Protein AF-A0A7S1ECJ9-F1 (afdb_monomer_lite)

pLDDT: mean 88.37, std 10.91, range [48.38, 97.62]

Sequence (194 aa):
GPQFTVYDMSGMLLYRSLQEELLIPRRSLFVLTWRPHPPLDASSDEFADMFPGVDPNAGPWYRVRRRGLVNRQEIELLLKHQVLPFLELLWRKAPGGRVVLAATHMDLIKGGSESDEFQWQRSIVAKALEDGAQTLLARKSWHRPVDFWQESSSFGVSCLTGDGIGDLHRALVDAAESLPFYGELLPQSWLAVR

Organism: Hemiselmis andersenii (NCBI:txid464988)

Radius of gyration: 19.63 Å; chains: 1; bounding box: 48×37×61 Å

Foldseek 3Di:
DDDDDDDDPPPPPVCVVVCLPPPQDALDEAEQEDEAWAFDPLVDPVNCVQDPPDDSPPAGWTQDVPPGIDHPVVSLVVLLVSGLVVQVSCQVRHFQHEYAYAHEPQVRYVVGPPDPRNVVSQVSNLVSSVVSQVVVVVVVDPGHHYHYQPSSRYQYAYPVVRPSVVVVVVSVVVSSCPRPCRPPDDDVVVVVVD

Secondary structure (DSSP, 8-state):
-PPPPP----S-GGGHHHHHHHS--SS-EEEEEE---PBP-TTSHHHHHHSTT--GGGS--EEETTTEEE-HHHHHHHHHHHHHHHHHHHHHHSTT-EEEEEE--GGGSTTGGG-HHHHHHHHHHHHHHHHHHHHHHHTT--SPPPEEGGGGPEEE--TTT-TTHHHHHHHHHHHHHTSTTTTPPPPHHHHTT-

Structure (mmCIF, N/CA/C/O backbone):
data_AF-A0A7S1ECJ9-F1
#
_entry.id   AF-A0A7S1ECJ9-F1
#
loop_
_atom_site.group_PDB
_atom_site.id
_atom_site.type_symbol
_atom_site.label_atom_id
_atom_site.label_alt_id
_atom_site.label_comp_id
_atom_site.label_asym_id
_atom_site.label_entity_id
_atom_site.label_seq_id
_atom_site.pdbx_PDB_ins_code
_atom_site.Cartn_x
_atom_site.Cartn_y
_atom_site.Cartn_z
_atom_site.occupancy
_atom_site.B_iso_or_equiv
_atom_site.auth_seq_id
_atom_site.auth_comp_id
_atom_site.auth_asym_id
_atom_site.auth_atom_id
_atom_site.pdbx_PDB_model_num
ATOM 1 N N . GLY A 1 1 ? -10.243 -17.863 15.416 1.00 74.81 1 GLY A N 1
ATOM 2 C CA . GLY A 1 1 ? -9.717 -16.697 14.692 1.00 74.81 1 GLY A CA 1
ATOM 3 C C . GLY A 1 1 ? -10.746 -15.585 14.703 1.00 74.81 1 GLY A C 1
ATOM 4 O O . GLY A 1 1 ? -11.923 -15.889 14.905 1.00 74.81 1 GLY A O 1
ATOM 5 N N . PRO A 1 2 ? -10.317 -14.328 14.522 1.00 85.94 2 PRO A N 1
ATOM 6 C CA . PRO A 1 2 ? -11.212 -13.177 14.437 1.00 85.94 2 PRO A CA 1
ATOM 7 C C . PRO A 1 2 ? -12.241 -13.342 13.309 1.00 85.94 2 PRO A C 1
ATOM 9 O O . PRO A 1 2 ? -11.958 -13.948 12.276 1.00 85.94 2 PRO A O 1
ATOM 12 N N . GLN A 1 3 ? -13.440 -12.791 13.507 1.00 88.44 3 GLN A N 1
ATOM 13 C CA . GLN A 1 3 ? -14.428 -12.624 12.440 1.00 88.44 3 GLN A CA 1
ATOM 14 C C . GLN A 1 3 ? -14.233 -11.251 11.797 1.00 88.44 3 GLN A C 1
ATOM 16 O O . GLN A 1 3 ? -14.209 -10.237 12.496 1.00 88.44 3 GLN A O 1
ATOM 21 N N . PHE A 1 4 ? -14.105 -11.218 10.472 1.00 89.88 4 PHE A N 1
ATOM 22 C CA . PHE A 1 4 ? -13.923 -9.982 9.718 1.00 89.88 4 PHE A CA 1
ATOM 23 C C . PHE A 1 4 ? -15.220 -9.571 9.020 1.00 89.88 4 PHE A C 1
ATOM 25 O O . PHE A 1 4 ? -15.834 -10.367 8.313 1.00 89.88 4 PHE A O 1
ATOM 32 N N . THR A 1 5 ? -15.590 -8.299 9.159 1.00 89.69 5 THR A N 1
ATOM 33 C CA . THR A 1 5 ? -16.521 -7.628 8.244 1.00 89.69 5 THR A CA 1
ATOM 34 C C . THR A 1 5 ? -15.699 -6.726 7.335 1.00 89.69 5 THR A C 1
ATOM 36 O O . THR A 1 5 ? -15.021 -5.820 7.819 1.00 89.69 5 THR A O 1
ATOM 39 N N . VAL A 1 6 ? -15.731 -6.990 6.029 1.00 89.75 6 VAL A N 1
ATOM 40 C CA . VAL A 1 6 ? -14.926 -6.260 5.043 1.00 89.75 6 VAL A CA 1
ATOM 41 C C . VAL A 1 6 ? -15.779 -5.192 4.374 1.00 89.75 6 VAL A C 1
ATOM 43 O O . VAL A 1 6 ? -16.846 -5.486 3.841 1.00 89.75 6 VAL A O 1
ATOM 46 N N . TYR A 1 7 ? -15.277 -3.961 4.380 1.00 87.19 7 TYR A N 1
ATOM 47 C CA . TYR A 1 7 ? -15.866 -2.832 3.671 1.00 87.19 7 TYR A CA 1
ATOM 48 C C . TYR A 1 7 ? -14.908 -2.408 2.559 1.00 87.19 7 TYR A C 1
ATOM 50 O O . TYR A 1 7 ? -13.766 -2.044 2.840 1.00 87.19 7 TYR A O 1
ATOM 58 N N . ASP A 1 8 ? -15.363 -2.454 1.307 1.00 86.56 8 ASP A N 1
ATOM 59 C CA . ASP A 1 8 ? -14.601 -1.934 0.172 1.00 86.56 8 ASP A CA 1
ATOM 60 C C . ASP A 1 8 ? -15.012 -0.489 -0.112 1.00 86.56 8 ASP A C 1
ATOM 62 O O . ASP A 1 8 ? -16.114 -0.200 -0.587 1.00 86.56 8 ASP A O 1
ATOM 66 N N . MET A 1 9 ? -14.096 0.431 0.174 1.00 74.31 9 MET A N 1
ATOM 67 C CA . MET A 1 9 ? -14.225 1.833 -0.202 1.00 74.31 9 MET A CA 1
ATOM 68 C C . MET A 1 9 ? -13.694 2.003 -1.623 1.00 74.31 9 MET A C 1
ATOM 70 O O . MET A 1 9 ? -12.649 2.617 -1.847 1.00 74.31 9 MET A O 1
ATOM 74 N N . SER A 1 10 ? -14.412 1.416 -2.582 1.00 62.31 10 SER A N 1
ATOM 75 C CA . SER A 1 10 ? -14.109 1.533 -4.008 1.00 62.31 10 SER A CA 1
ATOM 76 C C . SER A 1 10 ? -13.847 3.006 -4.346 1.00 62.31 10 SER A C 1
ATOM 78 O O . SER A 1 10 ? -14.635 3.871 -3.968 1.00 62.31 10 SER A O 1
ATOM 80 N N . GLY A 1 11 ? -12.691 3.285 -4.974 1.00 60.88 11 GLY A N 1
ATOM 81 C CA . GLY A 1 11 ? -11.959 4.571 -5.016 1.00 60.88 11 GLY A CA 1
ATOM 82 C C . GLY A 1 11 ? -12.656 5.808 -5.610 1.00 60.88 11 GLY A C 1
ATOM 83 O O . GLY A 1 11 ? -12.003 6.724 -6.113 1.00 60.88 11 GLY A O 1
ATOM 84 N N . MET A 1 12 ? -13.979 5.872 -5.569 1.00 53.28 12 MET A N 1
ATOM 85 C CA . MET A 1 12 ? -14.776 7.051 -5.837 1.00 53.28 12 MET A CA 1
ATOM 86 C C . MET A 1 12 ? -14.667 8.045 -4.676 1.00 53.28 12 MET A C 1
ATOM 88 O O . MET A 1 12 ? -15.522 8.122 -3.798 1.00 53.28 12 MET A O 1
ATOM 92 N N . LEU A 1 13 ? -13.681 8.937 -4.798 1.00 52.12 13 LEU A N 1
ATOM 93 C CA . LEU A 1 13 ? -13.638 10.265 -4.162 1.00 52.12 13 LEU A CA 1
ATOM 94 C C . LEU A 1 13 ? -14.962 11.063 -4.279 1.00 52.12 13 LEU A C 1
ATOM 96 O O . LEU A 1 13 ? -15.125 12.064 -3.586 1.00 52.12 13 LEU A O 1
ATOM 100 N N . LEU A 1 14 ? -15.907 10.643 -5.133 1.00 48.38 14 LEU A N 1
ATOM 101 C CA . LEU A 1 14 ? -17.244 11.230 -5.301 1.00 48.38 14 LEU A CA 1
ATOM 102 C C . LEU A 1 14 ? -18.138 11.110 -4.060 1.00 48.38 14 LEU A C 1
ATOM 104 O O . LEU A 1 14 ? -19.034 11.930 -3.896 1.00 48.38 14 LEU A O 1
ATOM 108 N N . TYR A 1 15 ? -17.863 10.170 -3.154 1.00 50.25 15 TYR A N 1
ATOM 109 C CA . TYR A 1 15 ? -18.531 10.113 -1.853 1.00 50.25 15 TYR A CA 1
ATOM 110 C C . TYR A 1 15 ? -17.695 10.731 -0.736 1.00 50.25 15 TYR A C 1
ATOM 112 O O . TYR A 1 15 ? -17.979 10.450 0.422 1.00 50.25 15 TYR A O 1
ATOM 120 N N . ARG A 1 16 ? -16.702 11.591 -1.034 1.00 56.59 16 ARG A N 1
ATOM 121 C CA . ARG A 1 16 ? -15.902 12.266 0.004 1.00 56.59 16 ARG A CA 1
ATOM 122 C C . ARG A 1 16 ? -16.775 12.828 1.120 1.00 56.59 16 ARG A C 1
ATOM 124 O O . ARG A 1 16 ? -16.454 12.604 2.268 1.00 56.59 16 ARG A O 1
ATOM 131 N N . SER A 1 17 ? -17.900 13.473 0.825 1.00 58.25 17 SER A N 1
ATOM 132 C CA . SER A 1 17 ? -18.773 14.023 1.871 1.00 58.25 17 SER A CA 1
ATOM 133 C C . SER A 1 17 ? -19.479 12.956 2.727 1.00 58.25 17 SER A C 1
ATOM 135 O O . SER A 1 17 ? -19.517 13.095 3.942 1.00 58.25 17 SER A O 1
ATOM 137 N N . LEU A 1 18 ? -19.990 11.870 2.134 1.00 55.00 18 LEU A N 1
ATOM 138 C CA . LEU A 1 18 ? -20.730 10.813 2.851 1.00 55.00 18 LEU A CA 1
ATOM 139 C C . LEU A 1 18 ? -19.814 9.768 3.516 1.00 55.00 18 LEU A C 1
ATOM 141 O O . LEU A 1 18 ? -20.059 9.349 4.645 1.00 55.00 18 LEU A O 1
ATOM 145 N N . GLN A 1 19 ? -18.735 9.362 2.843 1.00 55.38 19 GLN A N 1
ATOM 146 C CA . GLN A 1 19 ? -17.734 8.429 3.369 1.00 55.38 19 GLN A CA 1
ATOM 147 C C . GLN A 1 19 ? -16.877 9.066 4.469 1.00 55.38 19 GLN A C 1
ATOM 149 O O . GLN A 1 19 ? -16.544 8.383 5.438 1.00 55.38 19 GLN A O 1
ATOM 154 N N . GLU A 1 20 ? -16.541 10.361 4.364 1.00 57.22 20 GLU A N 1
ATOM 155 C CA . GLU A 1 20 ? -15.730 11.036 5.385 1.00 57.22 20 GLU A CA 1
ATOM 156 C C . GLU A 1 20 ? -16.461 11.205 6.723 1.00 57.22 20 GLU A C 1
ATOM 158 O O . GLU A 1 20 ? -15.784 11.317 7.747 1.00 57.22 20 GLU A O 1
ATOM 163 N N . GLU A 1 21 ? -17.794 11.254 6.750 1.00 57.12 21 GLU A N 1
ATOM 164 C CA . GLU A 1 21 ? -18.552 11.442 7.995 1.00 57.12 21 GLU A CA 1
ATOM 165 C C . GLU A 1 21 ? -19.053 10.135 8.620 1.00 57.12 21 GLU A C 1
ATOM 167 O O . GLU A 1 21 ? -19.135 10.063 9.844 1.00 57.12 21 GLU A O 1
ATOM 172 N N . LEU A 1 22 ? -19.339 9.094 7.825 1.00 59.19 22 LEU A N 1
ATOM 173 C CA . LEU A 1 22 ? -20.095 7.934 8.324 1.00 59.19 22 LEU A CA 1
ATOM 174 C C . LEU A 1 22 ? -19.366 6.584 8.264 1.00 59.19 22 LEU A C 1
ATOM 176 O O . LEU A 1 22 ? -19.794 5.657 8.948 1.00 59.19 22 LEU A O 1
ATOM 180 N N . LEU A 1 23 ? -18.298 6.432 7.468 1.00 64.75 23 LEU A N 1
ATOM 181 C CA . LEU A 1 23 ? -17.844 5.091 7.052 1.00 64.75 23 LEU A CA 1
ATOM 182 C C . LEU A 1 23 ? -16.422 4.698 7.449 1.00 64.75 23 LEU A C 1
ATOM 184 O O . LEU A 1 23 ? -16.037 3.565 7.185 1.00 64.75 23 LEU A O 1
ATOM 188 N N . ILE A 1 24 ? -15.650 5.571 8.099 1.00 69.88 24 ILE A N 1
ATOM 189 C CA . ILE A 1 24 ? -14.343 5.197 8.660 1.00 69.88 24 ILE A CA 1
ATOM 190 C C . ILE A 1 24 ? -14.525 4.991 10.166 1.00 69.88 24 ILE A C 1
ATOM 192 O O . ILE A 1 24 ? -14.482 5.965 10.926 1.00 69.88 24 ILE A O 1
ATOM 196 N N . PRO A 1 25 ? -14.755 3.750 10.635 1.00 72.94 25 PRO A N 1
ATOM 197 C CA . PRO A 1 25 ? -15.005 3.513 12.040 1.00 72.94 25 PRO A CA 1
ATOM 198 C C . PRO A 1 25 ? -13.693 3.634 12.810 1.00 72.94 25 PRO A C 1
ATOM 200 O O . PRO A 1 25 ? -12.637 3.155 12.380 1.00 72.94 25 PRO A O 1
ATOM 203 N N . ARG A 1 26 ? -13.768 4.207 14.011 1.00 75.75 26 ARG A N 1
ATOM 204 C CA . ARG A 1 26 ? -12.728 3.989 15.022 1.00 75.75 26 ARG A CA 1
ATOM 205 C C . ARG A 1 26 ? -12.721 2.506 15.401 1.00 75.75 26 ARG A C 1
ATOM 207 O O . ARG A 1 26 ? -13.752 1.851 15.309 1.00 75.75 26 ARG A O 1
ATOM 214 N N . ARG A 1 27 ? -11.581 2.005 15.888 1.00 86.38 27 ARG A N 1
ATOM 215 C CA . ARG A 1 27 ? -11.389 0.581 16.233 1.00 86.38 27 ARG A CA 1
ATOM 216 C C . ARG A 1 27 ? -11.528 -0.342 15.012 1.00 86.38 27 ARG A C 1
ATOM 218 O O . ARG A 1 27 ? -12.222 -1.351 15.058 1.00 86.38 27 ARG A O 1
ATOM 225 N N . SER A 1 28 ? -10.828 0.009 13.936 1.00 89.56 28 SER A N 1
ATOM 226 C CA . SER A 1 28 ? -10.792 -0.765 12.692 1.00 89.56 28 SER A CA 1
ATOM 227 C C . SER A 1 28 ? -9.359 -1.123 12.312 1.00 89.56 28 SER A C 1
ATOM 229 O O . SER A 1 28 ? -8.420 -0.396 12.649 1.00 89.56 28 SER A O 1
ATOM 231 N N . LEU A 1 29 ? -9.219 -2.231 11.588 1.00 94.19 29 LEU A N 1
ATOM 232 C CA . LEU A 1 29 ? -8.021 -2.579 10.835 1.00 94.19 29 LEU A CA 1
ATOM 233 C C . LEU A 1 29 ? -8.205 -2.092 9.396 1.00 94.19 29 LEU A C 1
ATOM 235 O O . LEU A 1 29 ? -9.228 -2.379 8.777 1.00 94.19 29 LEU A O 1
ATOM 239 N N . PHE A 1 30 ? -7.226 -1.369 8.868 1.00 94.75 30 PHE A N 1
ATOM 240 C CA . PHE A 1 30 ? -7.248 -0.861 7.501 1.00 94.75 30 PHE A CA 1
ATOM 241 C C . PHE A 1 30 ? -6.293 -1.660 6.627 1.00 94.75 30 PHE A C 1
ATOM 243 O O . PHE A 1 30 ? -5.182 -1.979 7.044 1.00 94.75 30 PHE A O 1
ATOM 250 N N . VAL A 1 31 ? -6.707 -1.932 5.392 1.00 95.62 31 VAL A N 1
ATOM 251 C CA . VAL A 1 31 ? -5.829 -2.481 4.357 1.00 95.62 31 VAL A CA 1
ATOM 252 C C . VAL A 1 31 ? -5.644 -1.410 3.300 1.00 95.62 31 VAL A C 1
ATOM 254 O O . VAL A 1 31 ? -6.586 -1.071 2.586 1.00 95.62 31 VAL A O 1
ATOM 257 N N . LEU A 1 32 ? -4.441 -0.847 3.225 1.00 95.06 32 LEU A N 1
ATOM 258 C CA . LEU A 1 32 ? -4.096 0.112 2.186 1.00 95.06 32 LEU A CA 1
ATOM 259 C C . LEU A 1 32 ? -3.425 -0.640 1.039 1.00 95.06 32 LEU A C 1
ATOM 261 O O . LEU A 1 32 ? -2.340 -1.206 1.187 1.00 95.06 32 LEU A O 1
ATOM 265 N N . THR A 1 33 ? -4.104 -0.656 -0.103 1.00 95.44 33 THR A N 1
ATOM 266 C CA . THR A 1 33 ? -3.612 -1.315 -1.308 1.00 95.44 33 THR A CA 1
ATOM 267 C C . THR A 1 33 ? -2.885 -0.328 -2.212 1.00 95.44 33 THR A C 1
ATOM 269 O O . THR A 1 33 ? -3.270 0.834 -2.340 1.00 95.44 33 THR A O 1
ATOM 272 N N . TRP A 1 34 ? -1.830 -0.801 -2.863 1.00 96.19 34 TRP A N 1
ATOM 273 C CA . TRP A 1 34 ? -1.157 -0.093 -3.948 1.00 96.19 34 TRP A CA 1
ATOM 274 C C . TRP A 1 34 ? -0.832 -1.069 -5.078 1.00 96.19 34 TRP A C 1
ATOM 276 O O . TRP A 1 34 ? -0.988 -2.285 -4.941 1.00 96.19 34 TRP A O 1
ATOM 286 N N . ARG A 1 35 ? -0.445 -0.540 -6.236 1.00 96.06 35 ARG A N 1
ATOM 287 C CA . ARG A 1 35 ? -0.121 -1.319 -7.429 1.00 96.06 35 ARG A CA 1
ATOM 288 C C . ARG A 1 35 ? 1.307 -1.003 -7.885 1.00 96.06 35 ARG A C 1
ATOM 290 O O . ARG A 1 35 ? 1.576 0.168 -8.188 1.00 96.06 35 ARG A O 1
ATOM 297 N N . PRO A 1 36 ? 2.191 -2.011 -7.965 1.00 96.81 36 PRO A N 1
ATOM 298 C CA . PRO A 1 36 ? 3.499 -1.862 -8.566 1.00 96.81 36 PRO A CA 1
ATOM 299 C C . PRO A 1 36 ? 3.371 -1.766 -10.092 1.00 96.81 36 PRO A C 1
ATOM 301 O O . PRO A 1 36 ? 2.400 -2.235 -10.697 1.00 96.81 36 PRO A O 1
ATOM 304 N N . HIS A 1 37 ? 4.355 -1.133 -10.719 1.00 96.62 37 HIS A N 1
ATOM 305 C CA . HIS A 1 37 ? 4.400 -0.913 -12.163 1.00 96.62 37 HIS A CA 1
ATOM 306 C C . HIS A 1 37 ? 5.498 -1.773 -12.780 1.00 96.62 37 HIS A C 1
ATOM 308 O O . HIS A 1 37 ? 6.662 -1.559 -12.459 1.00 96.62 37 HIS A O 1
ATOM 314 N N . PRO A 1 38 ? 5.180 -2.739 -13.652 1.00 94.81 38 PRO A N 1
ATOM 315 C CA . PRO A 1 38 ? 6.210 -3.566 -14.257 1.00 94.81 38 PRO A CA 1
ATOM 316 C C . PRO A 1 38 ? 7.061 -2.752 -15.243 1.00 94.81 38 PRO A C 1
ATOM 318 O O . PRO A 1 38 ? 6.503 -1.956 -16.011 1.00 94.81 38 PRO A O 1
ATOM 321 N N . PRO A 1 39 ? 8.387 -2.954 -15.262 1.00 94.25 39 PRO A N 1
ATOM 322 C CA . PRO A 1 39 ? 9.243 -2.372 -16.275 1.00 94.25 39 PRO A CA 1
ATOM 323 C C . PRO A 1 39 ? 8.960 -3.045 -17.620 1.00 94.25 39 PRO A C 1
ATOM 325 O O . PRO A 1 39 ? 8.674 -4.244 -17.704 1.00 94.25 39 PRO A O 1
ATOM 328 N N . LEU A 1 40 ? 9.032 -2.255 -18.681 1.00 92.12 40 LEU A N 1
ATOM 329 C CA . LEU A 1 40 ? 9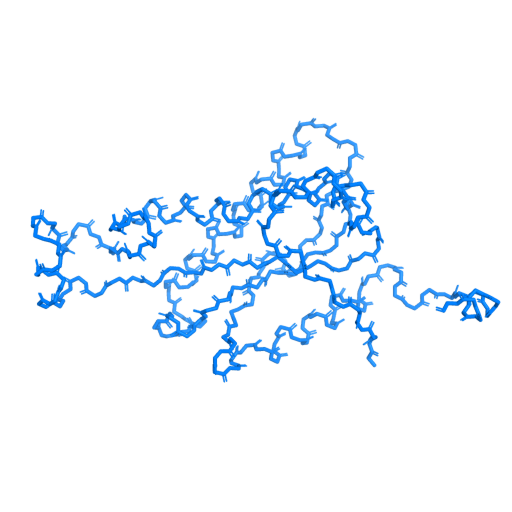.021 -2.735 -20.050 1.00 92.12 40 LEU A CA 1
ATOM 330 C C . LEU A 1 40 ? 10.381 -3.324 -20.395 1.00 92.12 40 LEU A C 1
ATOM 332 O O . LEU A 1 40 ? 11.423 -2.829 -19.964 1.00 92.12 40 LEU A O 1
ATOM 336 N N . ASP A 1 41 ? 10.354 -4.355 -21.229 1.00 87.81 41 ASP A N 1
ATOM 337 C CA . ASP A 1 41 ? 11.563 -4.876 -21.838 1.00 87.81 41 ASP A CA 1
ATOM 338 C C . ASP A 1 41 ? 11.982 -3.963 -22.995 1.00 87.81 41 ASP A C 1
ATOM 340 O O . ASP A 1 41 ? 11.572 -4.144 -24.142 1.00 87.81 41 ASP A O 1
ATOM 344 N N . ALA A 1 42 ? 12.769 -2.938 -22.670 1.00 83.88 42 ALA A N 1
ATOM 345 C CA . ALA A 1 42 ? 13.253 -1.962 -23.643 1.00 83.88 42 ALA A CA 1
ATOM 346 C C . ALA A 1 42 ? 14.220 -2.566 -24.679 1.00 83.88 42 ALA A C 1
ATOM 348 O O . ALA A 1 42 ? 14.531 -1.909 -25.668 1.00 83.88 42 ALA A O 1
ATOM 349 N N . SER A 1 43 ? 14.684 -3.805 -24.466 1.00 83.44 43 SER A N 1
ATOM 350 C CA . SER A 1 43 ? 15.532 -4.532 -25.415 1.00 83.44 43 SER A CA 1
ATOM 351 C C . SER A 1 43 ? 14.746 -5.275 -26.499 1.00 83.44 43 SER A C 1
ATOM 353 O O . SER A 1 43 ? 15.345 -5.803 -27.432 1.00 83.44 43 SER A O 1
ATOM 355 N N . SER A 1 44 ? 13.415 -5.321 -26.389 1.00 84.94 44 SER A N 1
ATOM 356 C CA . SER A 1 44 ? 12.558 -5.986 -27.370 1.00 84.94 44 SER A CA 1
ATOM 357 C C . SER A 1 44 ? 12.356 -5.140 -28.630 1.00 84.94 44 SER A C 1
ATOM 359 O O . SER A 1 44 ? 12.167 -3.926 -28.545 1.00 84.94 44 SER A O 1
ATOM 361 N N . ASP A 1 45 ? 12.306 -5.790 -29.797 1.00 83.69 45 ASP A N 1
ATOM 362 C CA . ASP A 1 45 ? 11.966 -5.134 -31.070 1.00 83.69 45 ASP A CA 1
ATOM 363 C C . ASP A 1 45 ? 10.589 -4.441 -30.995 1.00 83.69 45 ASP A C 1
ATOM 365 O O . ASP A 1 45 ? 10.403 -3.335 -31.504 1.00 83.69 45 ASP A O 1
ATOM 369 N N . GLU A 1 46 ? 9.646 -5.031 -30.248 1.00 85.25 46 GLU A N 1
ATOM 370 C CA . GLU A 1 46 ? 8.320 -4.454 -29.992 1.00 85.25 46 GLU A CA 1
ATOM 371 C C . GLU A 1 46 ? 8.389 -3.076 -29.314 1.00 85.25 46 GLU A C 1
ATOM 373 O O . GLU A 1 46 ? 7.547 -2.214 -29.571 1.00 85.25 46 GLU A O 1
ATOM 378 N N . PHE A 1 47 ? 9.385 -2.834 -28.455 1.00 87.25 47 PHE A N 1
ATOM 379 C CA . PHE A 1 47 ? 9.537 -1.543 -27.789 1.00 87.25 47 PHE A CA 1
ATOM 380 C C . PHE A 1 47 ? 9.874 -0.429 -28.787 1.00 87.25 47 PHE A C 1
ATOM 382 O O . PHE A 1 47 ? 9.281 0.651 -28.718 1.00 87.25 47 PHE A O 1
ATOM 389 N N . ALA A 1 48 ? 10.792 -0.697 -29.721 1.00 85.88 48 ALA A N 1
ATOM 390 C CA . ALA A 1 48 ? 11.218 0.270 -30.731 1.00 85.88 48 ALA A CA 1
ATOM 391 C C . ALA A 1 48 ? 10.061 0.655 -31.667 1.00 85.88 48 ALA A C 1
ATOM 393 O O . ALA A 1 48 ? 9.882 1.836 -31.977 1.00 85.88 48 ALA A O 1
ATOM 394 N N . ASP A 1 49 ? 9.234 -0.325 -32.039 1.00 87.38 49 ASP A N 1
ATOM 395 C CA . ASP A 1 49 ? 8.049 -0.113 -32.872 1.00 87.38 49 ASP A CA 1
ATOM 396 C C . ASP A 1 49 ? 6.953 0.671 -32.136 1.00 87.38 49 ASP A C 1
ATOM 398 O O . ASP A 1 49 ? 6.293 1.541 -32.710 1.00 87.38 49 ASP A O 1
ATOM 402 N N . MET A 1 50 ? 6.748 0.385 -30.848 1.00 87.38 50 MET A N 1
ATOM 403 C CA . MET A 1 50 ? 5.714 1.039 -30.044 1.00 87.38 50 MET A CA 1
ATOM 404 C C . MET A 1 50 ? 6.072 2.469 -29.625 1.00 87.38 50 MET A C 1
ATOM 406 O O . MET A 1 50 ? 5.165 3.278 -29.399 1.00 87.38 50 MET A O 1
ATOM 410 N N . PHE A 1 51 ? 7.363 2.782 -29.489 1.00 88.81 51 PHE A N 1
ATOM 411 C CA . PHE A 1 51 ? 7.852 4.056 -28.958 1.00 88.81 51 PHE A CA 1
ATOM 412 C C . PHE A 1 51 ? 8.993 4.633 -29.815 1.00 88.81 51 PHE A C 1
ATOM 414 O O . PHE A 1 51 ? 10.126 4.769 -29.339 1.00 88.81 51 PHE A O 1
ATOM 421 N N . PRO A 1 52 ? 8.713 5.020 -31.075 1.00 87.94 52 PRO A N 1
ATOM 422 C CA . PRO A 1 52 ? 9.739 5.527 -31.975 1.00 87.94 52 PRO A CA 1
ATOM 423 C C . PRO A 1 52 ? 10.378 6.809 -31.424 1.00 87.94 52 PRO A C 1
ATOM 425 O O . PRO A 1 52 ? 9.688 7.753 -31.035 1.00 87.94 52 PRO A O 1
ATOM 428 N N . GLY A 1 53 ? 11.712 6.846 -31.415 1.00 89.12 53 GLY A N 1
ATOM 429 C CA . GLY A 1 53 ? 12.500 7.993 -30.950 1.00 89.12 53 GLY A CA 1
ATOM 430 C C . GLY A 1 53 ? 12.803 8.016 -29.448 1.00 89.12 53 GLY A C 1
ATOM 431 O O . GLY A 1 53 ? 13.449 8.954 -28.985 1.00 89.12 53 GLY A O 1
ATOM 432 N N . VAL A 1 54 ? 12.378 7.003 -28.689 1.00 89.81 54 VAL A N 1
ATOM 433 C CA . VAL A 1 54 ? 12.788 6.828 -27.290 1.00 89.81 54 VAL A CA 1
ATOM 434 C C . VAL A 1 54 ? 14.097 6.041 -27.233 1.00 89.81 54 VAL A C 1
ATOM 436 O O . VAL A 1 54 ? 14.204 4.984 -27.848 1.00 89.81 54 VAL A O 1
ATOM 439 N N . ASP A 1 55 ? 15.084 6.532 -26.478 1.00 88.94 55 ASP A N 1
ATOM 440 C CA . ASP A 1 55 ? 16.321 5.785 -26.222 1.00 88.94 55 ASP A CA 1
ATOM 441 C C . ASP A 1 55 ? 16.053 4.641 -25.222 1.00 88.94 55 ASP A C 1
ATOM 443 O O . ASP A 1 55 ? 15.756 4.910 -24.049 1.00 88.94 55 ASP A O 1
ATOM 447 N N . PRO A 1 56 ? 16.164 3.363 -25.633 1.00 86.75 56 PRO A N 1
ATOM 448 C CA . PRO A 1 56 ? 15.935 2.228 -24.742 1.00 86.75 56 PRO A CA 1
ATOM 449 C C . PRO A 1 56 ? 16.968 2.144 -23.608 1.00 86.75 56 PRO A C 1
ATOM 451 O O . PRO A 1 56 ? 16.691 1.539 -22.577 1.00 86.75 56 PRO A O 1
ATOM 454 N N . ASN A 1 57 ? 18.133 2.787 -23.754 1.00 88.12 57 ASN A N 1
ATOM 455 C CA . ASN A 1 57 ? 19.204 2.766 -22.755 1.00 88.12 57 ASN A CA 1
ATOM 456 C C . ASN A 1 57 ? 19.070 3.870 -21.698 1.00 88.12 57 ASN A C 1
ATOM 458 O O . ASN A 1 57 ? 19.771 3.837 -20.686 1.00 88.12 57 ASN A O 1
ATOM 462 N N . ALA A 1 58 ? 18.170 4.838 -21.899 1.00 87.50 58 ALA A N 1
ATOM 463 C CA . ALA A 1 58 ? 17.980 5.958 -20.977 1.00 87.50 58 ALA A CA 1
ATOM 464 C C . ALA A 1 58 ? 17.324 5.554 -19.642 1.00 87.50 58 ALA A C 1
ATOM 466 O O . ALA A 1 58 ? 17.285 6.351 -18.702 1.00 87.50 58 ALA A O 1
ATOM 467 N N . GLY A 1 59 ? 16.844 4.315 -19.519 1.00 78.88 59 GLY A N 1
ATOM 468 C CA . GLY A 1 59 ? 16.500 3.728 -18.231 1.00 78.88 59 GLY A CA 1
ATOM 469 C C . GLY A 1 59 ? 15.482 2.602 -18.336 1.00 78.88 59 GLY A C 1
ATOM 470 O O . GLY A 1 59 ? 15.014 2.276 -19.425 1.00 78.88 59 GLY A O 1
ATOM 471 N N . PRO A 1 60 ? 15.088 2.012 -17.195 1.00 90.31 60 PRO A N 1
ATOM 472 C CA . PRO A 1 60 ? 13.893 1.194 -17.185 1.00 90.31 60 PRO A CA 1
ATOM 473 C C . PRO A 1 60 ? 12.694 2.089 -17.514 1.00 90.31 60 PRO A C 1
ATOM 475 O O . PRO A 1 60 ? 12.448 3.107 -16.855 1.00 90.31 60 PRO A O 1
ATOM 478 N N . TRP A 1 61 ? 11.965 1.700 -18.552 1.00 93.75 61 TRP A N 1
ATOM 479 C CA . TRP A 1 61 ? 10.754 2.366 -19.003 1.00 93.75 61 TRP A CA 1
ATOM 480 C C . TRP A 1 61 ? 9.525 1.639 -18.482 1.00 93.75 61 TRP A C 1
ATOM 482 O O . TRP A 1 61 ? 9.532 0.422 -18.346 1.00 93.75 61 TRP A O 1
ATOM 492 N N . TYR A 1 62 ? 8.444 2.367 -18.229 1.00 95.06 62 TYR A N 1
ATOM 493 C CA . TYR A 1 62 ? 7.208 1.796 -17.700 1.00 95.06 62 TYR A CA 1
ATOM 494 C C . TYR A 1 62 ? 6.022 2.247 -18.535 1.00 95.06 62 TYR A C 1
ATOM 496 O O . TYR A 1 62 ? 5.960 3.391 -18.989 1.00 95.06 62 TYR A O 1
ATOM 504 N N . ARG A 1 63 ? 5.033 1.365 -18.692 1.00 92.94 63 ARG A N 1
ATOM 505 C CA . ARG A 1 63 ? 3.767 1.713 -19.339 1.00 92.94 63 ARG A CA 1
ATOM 506 C C . ARG A 1 63 ? 2.698 1.979 -18.294 1.00 92.94 63 ARG A C 1
ATOM 508 O O . ARG A 1 63 ? 2.200 1.056 -17.655 1.00 92.94 63 ARG A O 1
ATOM 515 N N . VAL A 1 64 ? 2.266 3.230 -18.190 1.00 92.00 64 VAL A N 1
ATOM 516 C CA . VAL A 1 64 ? 1.205 3.633 -17.264 1.00 92.00 64 VAL A CA 1
ATOM 517 C C . VAL A 1 64 ? -0.063 3.963 -18.038 1.00 92.00 64 VAL A C 1
ATOM 519 O O . VAL A 1 64 ? -0.085 4.801 -18.945 1.00 92.00 64 VAL A O 1
ATOM 522 N N . ARG A 1 65 ? -1.170 3.306 -17.671 1.00 87.69 65 ARG A N 1
ATOM 523 C CA . ARG A 1 65 ? -2.475 3.519 -18.311 1.00 87.69 65 ARG A CA 1
ATOM 524 C C . ARG A 1 65 ? -2.837 5.010 -18.268 1.00 87.69 65 ARG A C 1
ATOM 526 O O . ARG A 1 65 ? -2.818 5.618 -17.204 1.00 87.69 65 ARG A O 1
ATOM 533 N N . ARG A 1 66 ? -3.205 5.581 -19.422 1.00 87.81 66 ARG A N 1
ATOM 534 C CA . ARG A 1 66 ? -3.534 7.011 -19.638 1.00 87.81 66 ARG A CA 1
ATOM 535 C C . ARG A 1 66 ? -2.371 8.010 -19.550 1.00 87.81 66 ARG A C 1
ATOM 537 O O . ARG A 1 66 ? -2.590 9.157 -19.915 1.00 87.81 66 ARG A O 1
ATOM 544 N N . ARG A 1 67 ? -1.176 7.612 -19.102 1.00 87.56 67 ARG A N 1
ATOM 545 C CA . ARG A 1 67 ? 0.025 8.472 -19.121 1.00 87.56 67 ARG A CA 1
ATOM 546 C C . ARG A 1 67 ? 1.025 8.098 -20.213 1.00 87.56 67 ARG A C 1
ATOM 548 O O . ARG A 1 67 ? 1.809 8.942 -20.609 1.00 87.56 67 ARG A O 1
ATOM 555 N N . GLY A 1 68 ? 0.944 6.877 -20.739 1.00 91.88 68 GLY A N 1
ATOM 556 C CA . GLY A 1 68 ? 1.847 6.409 -21.784 1.00 91.88 68 GLY A CA 1
ATOM 557 C C . GLY A 1 68 ? 3.139 5.859 -21.193 1.00 91.88 68 GLY A C 1
ATOM 558 O O . GLY A 1 68 ? 3.093 5.127 -20.200 1.00 91.88 68 GLY A O 1
ATOM 559 N N . LEU A 1 69 ? 4.253 6.171 -21.846 1.00 93.31 69 LEU A N 1
ATOM 560 C CA . LEU A 1 69 ? 5.586 5.766 -21.426 1.00 93.31 69 LEU A CA 1
ATOM 561 C C . LEU A 1 69 ? 6.111 6.736 -20.371 1.00 93.31 69 LEU A C 1
ATOM 563 O O . LEU A 1 69 ? 6.058 7.945 -20.580 1.00 93.31 69 LEU A O 1
ATOM 567 N N . VAL A 1 70 ? 6.606 6.207 -19.258 1.00 94.62 70 VAL A N 1
ATOM 568 C CA . VAL A 1 70 ? 7.163 7.011 -18.167 1.00 94.62 70 VAL A CA 1
ATOM 569 C C . VAL A 1 70 ? 8.478 6.422 -17.679 1.00 94.62 70 VAL A C 1
ATOM 571 O O . VAL A 1 70 ? 8.726 5.221 -17.825 1.00 94.62 70 VAL A O 1
ATOM 574 N N . ASN A 1 71 ? 9.316 7.265 -17.088 1.00 93.75 71 ASN A N 1
ATOM 575 C CA . ASN A 1 71 ? 10.590 6.849 -16.513 1.00 93.75 71 ASN A CA 1
ATOM 576 C C . ASN A 1 71 ? 10.470 6.502 -15.016 1.00 93.75 71 ASN A C 1
ATOM 578 O O . ASN A 1 71 ? 9.415 6.613 -14.384 1.00 93.75 71 ASN A O 1
ATOM 582 N N . ARG A 1 72 ? 11.596 6.104 -14.421 1.00 94.44 72 ARG A N 1
ATOM 583 C CA . ARG A 1 72 ? 11.684 5.704 -13.010 1.00 94.44 72 ARG A CA 1
ATOM 584 C C . ARG A 1 72 ? 11.279 6.805 -12.013 1.00 94.44 72 ARG A C 1
ATOM 586 O O . ARG A 1 72 ? 10.642 6.500 -11.008 1.00 94.44 72 ARG A O 1
ATOM 593 N N . GLN A 1 73 ? 11.613 8.070 -12.282 1.00 94.94 73 GLN A N 1
ATOM 594 C CA . GLN A 1 73 ? 11.264 9.201 -11.405 1.00 94.94 73 GLN A CA 1
ATOM 595 C C . GLN A 1 73 ? 9.751 9.453 -11.405 1.00 94.94 73 GLN A C 1
ATOM 597 O O . GLN A 1 73 ? 9.145 9.733 -10.371 1.00 94.94 73 GLN A O 1
ATOM 602 N N . GLU A 1 74 ? 9.115 9.304 -12.563 1.00 95.62 74 GLU A N 1
ATOM 603 C CA . GLU A 1 74 ? 7.665 9.422 -12.687 1.00 95.62 74 GLU A CA 1
ATOM 604 C C . GLU A 1 74 ? 6.926 8.271 -11.990 1.00 95.62 74 GLU A C 1
ATOM 606 O O . GLU A 1 74 ? 5.879 8.506 -11.382 1.00 95.62 74 GLU A O 1
ATOM 611 N N . ILE A 1 75 ? 7.475 7.049 -12.010 1.00 96.75 75 ILE A N 1
ATOM 612 C CA . ILE A 1 75 ? 6.954 5.927 -11.212 1.00 96.75 75 ILE A CA 1
ATOM 613 C C . ILE A 1 75 ? 7.029 6.225 -9.718 1.00 96.75 75 ILE A C 1
ATOM 615 O O . ILE A 1 75 ? 6.045 6.006 -9.012 1.00 96.75 75 ILE A O 1
ATOM 619 N N . GLU A 1 76 ? 8.141 6.778 -9.233 1.00 97.25 76 GLU A N 1
ATOM 620 C CA . GLU A 1 76 ? 8.265 7.175 -7.829 1.00 97.25 76 GLU A CA 1
ATOM 621 C C . GLU A 1 76 ? 7.149 8.152 -7.419 1.00 97.25 76 GLU A C 1
ATOM 623 O O . GLU A 1 76 ? 6.488 7.957 -6.395 1.00 97.25 76 GLU A O 1
ATOM 628 N N . LEU A 1 77 ? 6.879 9.169 -8.242 1.00 96.94 77 LEU A N 1
ATOM 629 C CA . LEU A 1 77 ? 5.781 10.111 -8.004 1.00 96.94 77 LEU A CA 1
ATOM 630 C C . LEU A 1 77 ? 4.414 9.416 -8.024 1.00 96.94 77 LEU A C 1
ATOM 632 O O . LEU A 1 77 ? 3.569 9.680 -7.168 1.00 96.94 77 LEU A O 1
ATOM 636 N N . LEU A 1 78 ? 4.184 8.512 -8.977 1.00 96.44 78 LEU A N 1
ATOM 637 C CA . LEU A 1 78 ? 2.934 7.760 -9.075 1.00 96.44 78 LEU A CA 1
ATOM 638 C C . LEU A 1 78 ? 2.688 6.877 -7.851 1.00 96.44 78 LEU A C 1
ATOM 640 O O . LEU A 1 78 ? 1.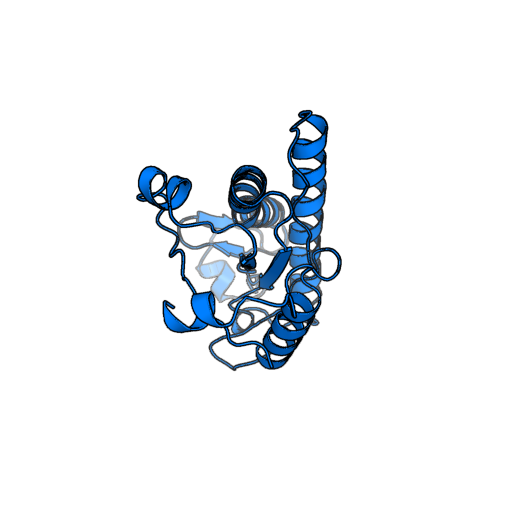567 6.850 -7.349 1.00 96.44 78 LEU A O 1
ATOM 644 N N . LEU A 1 79 ? 3.710 6.184 -7.351 1.00 96.88 79 LEU A N 1
ATOM 645 C CA . LEU A 1 79 ? 3.618 5.370 -6.137 1.00 96.88 79 LEU A CA 1
ATOM 646 C C . LEU A 1 79 ? 3.264 6.231 -4.919 1.00 96.88 79 LEU A C 1
ATOM 648 O O . LEU A 1 79 ? 2.337 5.896 -4.184 1.00 96.88 79 LEU A O 1
ATOM 652 N N . LYS A 1 80 ? 3.907 7.395 -4.762 1.00 96.88 80 LYS A N 1
ATOM 653 C CA . LYS A 1 80 ? 3.565 8.370 -3.710 1.00 96.88 80 LYS A CA 1
ATOM 654 C C . LYS A 1 80 ? 2.103 8.814 -3.803 1.00 96.88 80 LYS A C 1
ATOM 656 O O . LYS A 1 80 ? 1.389 8.813 -2.801 1.00 96.88 80 LYS A O 1
ATOM 661 N N . HIS A 1 81 ? 1.628 9.137 -5.005 1.00 94.69 81 HIS A N 1
ATOM 662 C CA . HIS A 1 81 ? 0.238 9.540 -5.232 1.00 94.69 81 HIS A CA 1
ATOM 663 C C . HIS A 1 81 ? -0.787 8.435 -4.952 1.00 94.69 81 HIS A C 1
ATOM 665 O O . HIS A 1 81 ? -1.935 8.759 -4.652 1.00 94.69 81 HIS A O 1
ATOM 671 N N . GLN A 1 82 ? -0.400 7.158 -5.030 1.00 94.31 82 GLN A N 1
ATOM 672 C CA . GLN A 1 82 ? -1.290 6.049 -4.687 1.00 94.31 82 GLN A CA 1
ATOM 673 C C . GLN A 1 82 ? -1.552 5.948 -3.183 1.00 94.31 82 GLN A C 1
ATOM 675 O O . GLN A 1 82 ? -2.638 5.526 -2.810 1.00 94.31 82 GLN A O 1
ATOM 680 N N . VAL A 1 83 ? -0.597 6.328 -2.326 1.00 94.69 83 VAL A N 1
ATOM 681 C CA . VAL A 1 83 ? -0.669 6.036 -0.881 1.00 94.69 83 VAL A CA 1
ATOM 682 C C . VAL A 1 83 ? -0.854 7.270 0.000 1.00 94.69 83 VAL A C 1
ATOM 684 O O . VAL A 1 83 ? -1.607 7.219 0.974 1.00 94.69 83 VAL A O 1
ATOM 687 N N . LEU A 1 84 ? -0.236 8.405 -0.345 1.00 94.50 84 LEU A N 1
ATOM 688 C CA . LEU A 1 84 ? -0.251 9.606 0.500 1.00 94.50 84 LEU A CA 1
ATOM 689 C C . LEU A 1 84 ? -1.657 10.181 0.749 1.00 94.50 84 LEU A C 1
ATOM 691 O O . LEU A 1 84 ? -1.952 10.506 1.900 1.00 94.50 84 LEU A O 1
ATOM 695 N N . PRO A 1 85 ? -2.567 10.261 -0.245 1.00 91.56 85 PRO A N 1
ATOM 696 C CA . PRO A 1 85 ? -3.921 10.755 0.011 1.00 91.56 85 PRO A CA 1
ATOM 697 C C . PRO A 1 85 ? -4.691 9.902 1.027 1.00 91.56 85 PRO A C 1
ATOM 699 O O . PRO A 1 85 ? -5.502 10.425 1.793 1.00 91.56 85 PRO A O 1
ATOM 702 N N . PHE A 1 86 ? -4.435 8.590 1.055 1.00 90.81 86 PHE A N 1
ATOM 703 C CA . PHE A 1 86 ? -5.061 7.682 2.013 1.00 90.81 86 PHE A CA 1
ATOM 704 C C . PHE A 1 86 ? -4.426 7.787 3.395 1.00 90.81 86 PHE A C 1
ATOM 706 O O . PHE A 1 86 ? -5.154 7.745 4.381 1.00 90.81 86 PHE A O 1
ATOM 713 N N . LEU A 1 87 ? -3.109 7.993 3.485 1.00 91.88 87 LEU A N 1
ATOM 714 C CA . LEU A 1 87 ? -2.456 8.308 4.755 1.00 91.88 87 LEU A CA 1
ATOM 715 C C . LEU A 1 87 ? -3.079 9.557 5.393 1.00 91.88 87 LEU A C 1
ATOM 717 O O . LEU A 1 87 ? -3.493 9.504 6.547 1.00 91.88 87 LEU A O 1
ATOM 721 N N . GLU A 1 88 ? -3.213 10.656 4.645 1.00 89.44 88 GLU A N 1
ATOM 722 C CA . GLU A 1 88 ? -3.838 11.885 5.155 1.00 89.44 88 GLU A CA 1
ATOM 723 C C . GLU A 1 88 ? -5.292 11.656 5.596 1.00 89.44 88 GLU A C 1
ATOM 725 O O . GLU A 1 88 ? -5.725 12.144 6.647 1.00 89.44 88 GLU A O 1
ATOM 730 N N . LEU A 1 89 ? -6.053 10.883 4.814 1.00 87.69 89 LEU A N 1
ATOM 731 C CA . LEU A 1 89 ? -7.428 10.521 5.143 1.00 87.69 89 LEU A CA 1
ATOM 732 C C . LEU A 1 89 ? -7.505 9.723 6.452 1.00 87.69 89 LEU A C 1
ATOM 734 O O . LEU A 1 89 ? -8.270 10.092 7.347 1.00 87.69 89 LEU A O 1
ATOM 738 N N . LEU A 1 90 ? -6.711 8.657 6.570 1.00 89.06 90 LEU A N 1
ATOM 739 C CA . LEU A 1 90 ? -6.686 7.781 7.739 1.00 89.06 90 LEU A CA 1
ATOM 740 C C . LEU A 1 90 ? -6.190 8.524 8.979 1.00 89.06 90 LEU A C 1
ATOM 742 O O . LEU A 1 90 ? -6.802 8.397 10.035 1.00 89.06 90 LEU A O 1
ATOM 746 N N . TRP A 1 91 ? -5.175 9.378 8.848 1.00 88.25 91 TRP A N 1
ATOM 747 C CA . TRP A 1 91 ? -4.682 10.217 9.943 1.00 88.25 91 TRP A CA 1
ATOM 748 C C . TRP A 1 91 ? -5.781 11.092 10.547 1.00 88.25 91 TRP A C 1
ATOM 750 O O . TRP A 1 91 ? -5.917 11.210 11.764 1.00 88.25 91 TRP A O 1
ATOM 760 N N . ARG A 1 92 ? -6.591 11.705 9.680 1.00 86.12 92 ARG A N 1
ATOM 761 C CA . ARG A 1 92 ? -7.667 12.616 10.077 1.00 86.12 92 ARG A CA 1
ATOM 762 C C . ARG A 1 92 ? -8.880 11.880 10.649 1.00 86.12 92 ARG A C 1
ATOM 764 O O . ARG A 1 92 ? -9.553 12.416 11.526 1.00 86.12 92 ARG A O 1
ATOM 771 N N . LYS A 1 93 ? -9.207 10.697 10.124 1.00 85.44 93 LYS A N 1
ATOM 772 C CA . LYS A 1 93 ? -10.490 10.019 10.395 1.00 85.44 93 LYS A CA 1
ATOM 773 C C . LYS A 1 93 ? -10.377 8.837 11.353 1.00 85.44 93 LYS A C 1
ATOM 775 O O . LYS A 1 93 ? -11.281 8.618 12.155 1.00 85.44 93 LYS A O 1
ATOM 780 N N . ALA A 1 94 ? -9.255 8.133 11.327 1.00 87.75 94 ALA A N 1
ATOM 781 C CA . ALA A 1 94 ? -8.957 7.005 12.195 1.00 87.75 94 ALA A CA 1
ATOM 782 C C . ALA A 1 94 ? -7.612 7.203 12.917 1.00 87.75 94 ALA A C 1
ATOM 784 O O . ALA A 1 94 ? -6.703 6.385 12.757 1.00 87.75 94 ALA A O 1
ATOM 785 N N . PRO A 1 95 ? -7.462 8.270 13.726 1.00 86.69 95 PRO A N 1
ATOM 786 C CA . PRO A 1 95 ? -6.234 8.485 14.481 1.00 86.69 95 PRO A CA 1
ATOM 787 C C . PRO A 1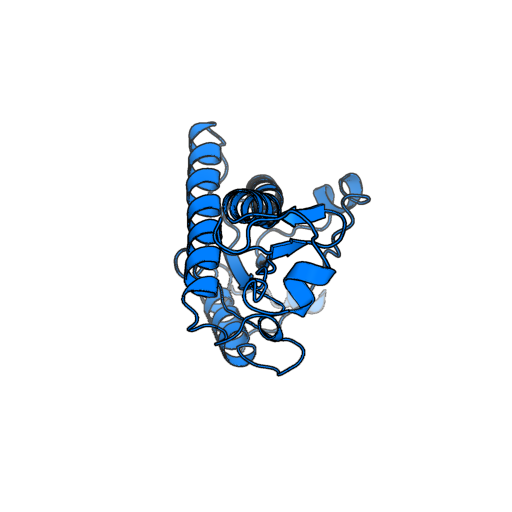 95 ? -5.953 7.286 15.398 1.00 86.69 95 PRO A C 1
ATOM 789 O O . PRO A 1 95 ? -6.842 6.826 16.119 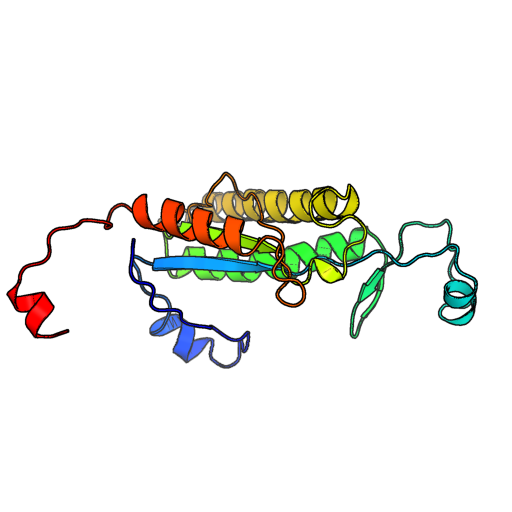1.00 86.69 95 PRO A O 1
ATOM 792 N N . GLY A 1 96 ? -4.724 6.769 15.363 1.00 87.50 96 GLY A N 1
ATOM 793 C CA . GLY A 1 96 ? -4.340 5.542 16.068 1.00 87.50 96 GLY A CA 1
ATOM 794 C C . GLY A 1 96 ? -4.845 4.237 15.444 1.00 87.50 96 GLY A C 1
ATOM 795 O O . GLY A 1 96 ? -4.698 3.187 16.067 1.00 87.50 96 GLY A O 1
ATOM 796 N N . GLY A 1 97 ? -5.468 4.281 14.263 1.00 90.50 97 GLY A N 1
ATOM 797 C CA . GLY A 1 97 ? -5.854 3.090 13.509 1.00 90.50 97 GLY A CA 1
ATOM 798 C C . GLY A 1 97 ? -4.635 2.315 13.009 1.00 90.50 97 GLY A C 1
ATOM 799 O O . GLY A 1 97 ? -3.587 2.909 12.758 1.00 90.50 97 GLY A O 1
ATOM 800 N N . ARG A 1 98 ? -4.783 0.994 12.852 1.00 94.25 98 ARG A N 1
ATOM 801 C CA . ARG A 1 98 ? -3.726 0.128 12.319 1.00 94.25 98 ARG A CA 1
ATOM 802 C C . ARG A 1 98 ? -3.910 -0.105 10.827 1.00 94.25 98 ARG A C 1
ATOM 804 O O . ARG A 1 98 ? -5.024 -0.385 10.389 1.00 94.25 98 ARG A O 1
ATOM 811 N N . VAL A 1 99 ? -2.822 -0.030 10.072 1.00 95.50 99 VAL A N 1
ATOM 812 C CA . VAL A 1 99 ? -2.800 -0.191 8.618 1.00 95.50 99 VAL A CA 1
ATOM 813 C C . VAL A 1 99 ? -1.885 -1.350 8.235 1.00 95.50 99 VAL A C 1
ATOM 815 O O . VAL A 1 99 ? -0.728 -1.394 8.643 1.00 95.50 99 VAL A O 1
ATOM 818 N N . VAL A 1 100 ? -2.396 -2.267 7.419 1.00 97.19 100 VAL A N 1
ATOM 819 C CA . VAL A 1 100 ? -1.625 -3.304 6.724 1.00 97.19 100 VAL A CA 1
ATOM 820 C C . VAL A 1 100 ? -1.497 -2.894 5.259 1.00 97.19 100 VAL A C 1
ATOM 822 O O . VAL A 1 100 ? -2.482 -2.494 4.636 1.00 97.19 100 VAL A O 1
ATOM 825 N N . LEU A 1 101 ? -0.286 -2.969 4.708 1.00 97.50 101 LEU A N 1
ATOM 826 C CA . LEU A 1 101 ? -0.017 -2.598 3.319 1.00 97.50 101 LEU A CA 1
ATOM 827 C C . LEU A 1 101 ? -0.006 -3.825 2.416 1.00 97.50 101 LEU A C 1
ATOM 829 O O . LEU A 1 101 ? 0.656 -4.818 2.713 1.00 97.50 101 LEU A O 1
ATOM 833 N N . ALA A 1 102 ? -0.686 -3.729 1.278 1.00 97.25 102 ALA A N 1
ATOM 834 C CA . ALA A 1 102 ? -0.712 -4.790 0.281 1.00 97.25 102 ALA A CA 1
ATOM 835 C C . ALA A 1 102 ? -0.408 -4.239 -1.117 1.00 97.25 102 ALA A C 1
ATOM 837 O O . ALA A 1 102 ? -1.090 -3.340 -1.610 1.00 97.25 102 ALA A O 1
ATOM 838 N N . ALA A 1 103 ? 0.602 -4.804 -1.771 1.00 97.50 103 ALA A N 1
ATOM 839 C CA . ALA A 1 103 ? 0.897 -4.538 -3.168 1.00 97.50 103 ALA A CA 1
ATOM 840 C C . ALA A 1 103 ? 0.145 -5.554 -4.030 1.00 97.50 103 ALA A C 1
ATOM 842 O O . ALA A 1 103 ? 0.425 -6.747 -3.986 1.00 97.50 103 ALA A O 1
ATOM 843 N N . THR A 1 104 ? -0.840 -5.090 -4.785 1.00 96.31 104 THR A N 1
ATOM 844 C CA . THR A 1 104 ? -1.705 -5.934 -5.622 1.00 96.31 104 THR A CA 1
ATOM 845 C C . THR A 1 104 ? -1.121 -6.126 -7.021 1.00 96.31 104 THR A C 1
ATOM 847 O O . THR A 1 104 ? -0.225 -5.391 -7.413 1.00 96.31 104 THR A O 1
ATOM 850 N N . HIS A 1 105 ? -1.684 -7.036 -7.821 1.00 95.94 105 HIS A N 1
ATOM 851 C CA . HIS A 1 105 ? -1.258 -7.285 -9.210 1.00 95.94 105 HIS A CA 1
ATOM 852 C C . HIS A 1 105 ? 0.207 -7.744 -9.337 1.00 95.94 105 HIS A C 1
ATOM 854 O O . HIS A 1 105 ? 0.895 -7.393 -10.299 1.00 95.94 105 HIS A O 1
ATOM 860 N N . MET A 1 106 ? 0.704 -8.520 -8.368 1.00 96.50 106 MET A N 1
ATOM 861 C CA . MET A 1 106 ? 2.073 -9.048 -8.410 1.00 96.50 106 MET A CA 1
ATOM 862 C C . MET A 1 106 ? 2.338 -10.000 -9.580 1.00 96.50 106 MET A C 1
ATOM 864 O O . MET A 1 106 ? 3.491 -10.171 -9.957 1.00 96.50 106 MET A O 1
ATOM 868 N N . ASP A 1 107 ? 1.291 -10.540 -10.209 1.00 95.25 107 ASP A N 1
ATOM 869 C CA . ASP A 1 107 ? 1.365 -11.298 -11.468 1.00 95.25 107 ASP A CA 1
ATOM 870 C C . ASP A 1 107 ? 2.009 -10.508 -12.616 1.00 95.25 107 ASP A C 1
ATOM 872 O O . ASP A 1 107 ? 2.517 -11.097 -13.566 1.00 95.25 107 ASP A O 1
ATOM 876 N N . LEU A 1 108 ? 2.028 -9.177 -12.526 1.00 93.31 108 LEU A N 1
ATOM 877 C CA . LEU A 1 108 ? 2.664 -8.325 -13.524 1.00 93.31 108 LEU A CA 1
ATOM 878 C C . LEU A 1 108 ? 4.171 -8.175 -13.303 1.00 93.31 108 LEU A C 1
ATOM 880 O O . LEU A 1 108 ? 4.885 -7.794 -14.229 1.00 93.31 108 LEU A O 1
ATOM 884 N N . ILE A 1 109 ? 4.666 -8.444 -12.095 1.00 94.88 109 ILE A N 1
ATOM 885 C CA . ILE A 1 109 ? 6.066 -8.231 -11.742 1.00 94.88 109 ILE A CA 1
ATOM 886 C C . ILE A 1 109 ? 6.863 -9.507 -11.998 1.00 94.88 109 ILE A C 1
ATOM 888 O O . ILE A 1 109 ? 6.708 -10.513 -11.305 1.00 94.88 109 ILE A O 1
ATOM 892 N N . LYS A 1 110 ? 7.766 -9.460 -12.983 1.00 92.25 110 LYS A N 1
ATOM 893 C CA . LYS A 1 110 ? 8.700 -10.562 -13.252 1.00 92.25 110 LYS A CA 1
ATOM 894 C C . LYS A 1 110 ? 9.546 -10.838 -12.003 1.00 92.25 110 LYS A C 1
ATOM 896 O O . LYS A 1 110 ? 10.171 -9.929 -11.472 1.00 92.25 110 LYS A O 1
ATOM 901 N N . GLY A 1 111 ? 9.564 -12.092 -11.550 1.00 91.19 111 GLY A N 1
ATOM 902 C CA . GLY A 1 111 ? 10.249 -12.503 -10.316 1.00 91.19 111 GLY A CA 1
ATOM 903 C C . GLY A 1 111 ? 9.441 -12.288 -9.029 1.00 91.19 111 GLY A C 1
ATOM 904 O O . GLY A 1 111 ? 9.912 -12.650 -7.954 1.00 91.19 111 GLY A O 1
ATOM 905 N N . GLY A 1 112 ? 8.223 -11.741 -9.118 1.00 92.75 112 GLY A N 1
ATOM 906 C CA . GLY A 1 112 ? 7.310 -11.602 -7.986 1.00 92.75 112 GLY A CA 1
ATOM 907 C C . GLY A 1 112 ? 7.885 -10.765 -6.841 1.00 92.75 112 GLY A C 1
ATOM 908 O O . GLY A 1 112 ? 8.558 -9.752 -7.061 1.00 92.75 112 GLY A O 1
ATOM 909 N N . SER A 1 113 ? 7.599 -11.190 -5.608 1.00 90.19 113 SER A N 1
ATOM 910 C CA . SER A 1 113 ? 7.970 -10.475 -4.379 1.00 90.19 113 SER A CA 1
ATOM 911 C C . SER A 1 113 ? 9.476 -10.419 -4.111 1.00 90.19 113 SER A C 1
ATOM 913 O O . SER A 1 113 ? 9.913 -9.562 -3.355 1.00 90.19 113 SER A O 1
ATOM 915 N N . GLU A 1 114 ? 10.279 -11.278 -4.734 1.00 92.31 114 GLU A N 1
ATOM 916 C CA . GLU A 1 114 ? 11.740 -11.291 -4.551 1.00 92.31 114 GLU A CA 1
ATOM 917 C C . GLU A 1 114 ? 12.476 -10.467 -5.616 1.00 92.31 114 GLU A C 1
ATOM 919 O O . GLU A 1 114 ? 13.698 -10.361 -5.590 1.00 92.31 114 GLU A O 1
ATOM 924 N N . SER A 1 115 ? 11.754 -9.877 -6.572 1.00 94.75 115 SER A N 1
ATOM 925 C CA . SER A 1 115 ? 12.383 -9.059 -7.608 1.00 94.75 115 SER A CA 1
ATOM 926 C C . SER A 1 115 ? 12.944 -7.752 -7.039 1.00 94.75 115 SER A C 1
ATOM 928 O O . SER A 1 115 ? 12.269 -7.048 -6.282 1.00 94.75 115 SER A O 1
ATOM 930 N N . ASP A 1 116 ? 14.149 -7.375 -7.480 1.00 95.25 116 ASP A N 1
ATOM 931 C CA . ASP A 1 116 ? 14.780 -6.089 -7.137 1.00 95.25 116 ASP A CA 1
ATOM 932 C C . ASP A 1 116 ? 13.863 -4.901 -7.446 1.00 95.25 116 ASP A C 1
ATOM 934 O O . ASP A 1 116 ? 13.819 -3.907 -6.720 1.00 95.25 116 ASP A O 1
ATOM 938 N N . GLU A 1 117 ? 13.091 -5.024 -8.524 1.00 94.81 117 GLU A N 1
ATOM 939 C CA . GLU A 1 117 ? 12.146 -4.013 -8.967 1.00 94.81 117 GLU A CA 1
ATOM 940 C C . GLU A 1 117 ? 10.990 -3.837 -7.978 1.00 94.81 117 GLU A C 1
ATOM 942 O O . GLU A 1 117 ? 10.669 -2.713 -7.584 1.00 94.81 117 GLU A O 1
ATOM 947 N N . PHE A 1 118 ? 10.397 -4.938 -7.509 1.00 95.75 118 PHE A N 1
ATOM 948 C CA . PHE A 1 118 ? 9.375 -4.862 -6.473 1.00 95.75 118 PHE A CA 1
ATOM 949 C C . PHE A 1 118 ? 9.936 -4.301 -5.169 1.00 95.75 118 PHE A C 1
ATOM 951 O O . PHE A 1 118 ? 9.314 -3.424 -4.568 1.00 95.75 118 PHE A O 1
ATOM 958 N N . GLN A 1 119 ? 11.110 -4.769 -4.741 1.00 96.19 119 GLN A N 1
ATOM 959 C CA . GLN A 1 119 ? 11.743 -4.310 -3.505 1.00 96.19 119 GLN A CA 1
ATOM 960 C C . GLN A 1 119 ? 12.053 -2.811 -3.559 1.00 96.19 119 GLN A C 1
ATOM 962 O O . GLN A 1 119 ? 11.772 -2.079 -2.605 1.00 96.19 119 GLN A O 1
ATOM 967 N N . TRP A 1 120 ? 12.529 -2.319 -4.705 1.00 96.25 120 TRP A N 1
ATOM 968 C CA . TRP A 1 120 ? 12.700 -0.890 -4.936 1.00 96.25 120 TRP A CA 1
ATOM 969 C C . TRP A 1 120 ? 11.375 -0.129 -4.812 1.00 96.25 120 TRP A C 1
ATOM 971 O O . TRP A 1 120 ? 11.293 0.797 -4.001 1.00 96.25 120 TRP A O 1
ATOM 981 N N . GLN A 1 121 ? 10.321 -0.515 -5.538 1.00 97.50 121 GLN A N 1
ATOM 982 C CA . GLN A 1 121 ? 9.025 0.180 -5.462 1.00 97.50 121 GLN A CA 1
ATOM 983 C C . GLN A 1 121 ? 8.415 0.124 -4.057 1.00 97.50 121 GLN A C 1
ATOM 985 O O . GLN A 1 121 ? 7.873 1.119 -3.571 1.00 97.50 121 GLN A O 1
ATOM 990 N N . ARG A 1 122 ? 8.563 -1.007 -3.365 1.00 96.75 122 ARG A N 1
ATOM 991 C CA . ARG A 1 122 ? 8.150 -1.174 -1.972 1.00 96.75 122 ARG A CA 1
ATOM 992 C C . ARG A 1 122 ? 8.894 -0.207 -1.051 1.00 96.75 122 ARG A C 1
ATOM 994 O O . ARG A 1 122 ? 8.254 0.414 -0.207 1.00 96.75 122 ARG A O 1
ATOM 1001 N N . SER A 1 123 ? 10.205 -0.024 -1.233 1.00 96.69 123 SER A N 1
ATOM 1002 C CA . SER A 1 123 ? 10.988 0.951 -0.456 1.00 96.69 123 SER A CA 1
ATOM 1003 C C . SER A 1 123 ? 10.515 2.391 -0.676 1.00 96.69 123 SER A C 1
ATOM 1005 O O . SER A 1 123 ? 10.451 3.169 0.275 1.00 96.69 123 SER A O 1
ATOM 1007 N N . ILE A 1 124 ? 10.109 2.734 -1.905 1.00 97.62 124 ILE A N 1
ATOM 1008 C CA . ILE A 1 124 ? 9.551 4.051 -2.226 1.00 97.62 124 ILE A CA 1
ATOM 1009 C C . ILE A 1 124 ? 8.241 4.274 -1.471 1.00 97.62 124 ILE A C 1
ATOM 1011 O O . ILE A 1 124 ? 8.052 5.337 -0.882 1.00 97.62 124 ILE A O 1
ATOM 1015 N N . VAL A 1 125 ? 7.346 3.283 -1.472 1.00 97.62 125 VAL A N 1
ATOM 1016 C CA . VAL A 1 125 ? 6.070 3.362 -0.748 1.00 97.62 125 VAL A CA 1
ATOM 1017 C C . VAL A 1 125 ? 6.296 3.478 0.759 1.00 97.62 125 VAL A C 1
ATOM 1019 O O . VAL A 1 125 ? 5.714 4.366 1.381 1.00 97.62 125 VAL A O 1
ATOM 1022 N N . ALA A 1 126 ? 7.159 2.638 1.336 1.00 96.19 126 ALA A N 1
ATOM 1023 C CA . ALA A 1 126 ? 7.470 2.673 2.764 1.00 96.19 126 ALA A CA 1
ATOM 1024 C C . ALA A 1 126 ? 8.030 4.042 3.182 1.00 96.19 126 ALA A C 1
ATOM 1026 O O . ALA A 1 126 ? 7.487 4.683 4.081 1.00 96.19 126 ALA A O 1
ATOM 1027 N N . LYS A 1 127 ? 9.032 4.544 2.449 1.00 96.12 127 LYS A N 1
ATOM 1028 C CA . LYS A 1 127 ? 9.622 5.863 2.698 1.00 96.12 127 LYS A CA 1
ATOM 1029 C C . LYS A 1 127 ? 8.609 6.995 2.535 1.00 96.12 127 LYS A C 1
ATOM 1031 O O . LYS A 1 127 ? 8.576 7.912 3.345 1.00 96.12 127 LYS A O 1
ATOM 1036 N N . ALA A 1 128 ? 7.754 6.936 1.514 1.00 96.62 128 ALA A N 1
ATOM 1037 C CA . ALA A 1 128 ? 6.720 7.945 1.308 1.00 96.62 128 ALA A CA 1
ATOM 1038 C C . ALA A 1 128 ? 5.748 8.023 2.492 1.00 96.62 128 ALA A C 1
ATOM 1040 O O . ALA A 1 128 ? 5.381 9.117 2.916 1.00 96.62 128 ALA A O 1
ATOM 1041 N N . LEU A 1 129 ? 5.333 6.872 3.024 1.00 95.69 129 LEU A N 1
ATOM 1042 C CA . LEU A 1 129 ? 4.443 6.804 4.179 1.00 95.69 129 LEU A CA 1
ATOM 1043 C C . LEU A 1 129 ? 5.120 7.319 5.450 1.00 95.69 129 LEU A C 1
ATOM 1045 O O . LEU A 1 129 ? 4.492 8.063 6.203 1.00 95.69 129 LEU A O 1
ATOM 1049 N N . GLU A 1 130 ? 6.394 6.987 5.654 1.00 94.06 130 GLU A N 1
ATOM 1050 C CA . GLU A 1 130 ? 7.197 7.495 6.766 1.00 94.06 130 GLU A CA 1
ATOM 1051 C C . GLU A 1 130 ? 7.362 9.022 6.695 1.00 94.06 130 GLU A C 1
ATOM 1053 O O . GLU A 1 130 ? 6.949 9.732 7.615 1.00 94.06 130 GLU A O 1
ATOM 1058 N N . ASP A 1 131 ? 7.869 9.546 5.575 1.00 94.75 131 ASP A N 1
ATOM 1059 C CA . ASP A 1 131 ? 8.061 10.984 5.345 1.00 94.75 131 ASP A CA 1
ATOM 1060 C C . ASP A 1 131 ? 6.728 11.751 5.461 1.00 94.75 131 ASP A C 1
ATOM 1062 O O . ASP A 1 131 ? 6.648 12.842 6.044 1.00 94.75 131 ASP A O 1
ATOM 1066 N N . GLY A 1 132 ? 5.647 11.166 4.934 1.00 93.69 132 GLY A N 1
ATOM 1067 C CA . GLY A 1 132 ? 4.292 11.698 5.040 1.00 93.69 132 GLY A CA 1
ATOM 1068 C C . GLY A 1 132 ? 3.807 11.764 6.489 1.00 93.69 132 GLY A C 1
ATOM 1069 O O . GLY A 1 132 ? 3.300 12.802 6.921 1.00 93.69 132 GLY A O 1
ATOM 1070 N N . ALA A 1 133 ? 4.008 10.699 7.268 1.00 91.50 133 ALA A N 1
ATOM 1071 C CA . ALA A 1 133 ? 3.633 10.652 8.679 1.00 91.50 133 ALA A CA 1
ATOM 1072 C C . ALA A 1 133 ? 4.421 11.681 9.505 1.00 91.50 133 ALA A C 1
ATOM 1074 O O . ALA A 1 133 ? 3.828 12.407 10.306 1.00 91.50 133 ALA A O 1
ATOM 1075 N N . GLN A 1 134 ? 5.728 11.822 9.257 1.00 91.94 134 GLN A N 1
ATOM 1076 C CA . GLN A 1 134 ? 6.561 12.844 9.902 1.00 91.94 134 GLN A CA 1
ATOM 1077 C C . GLN A 1 134 ? 6.100 14.263 9.556 1.00 91.94 134 GLN A C 1
ATOM 1079 O O . GLN A 1 134 ? 6.000 15.128 10.429 1.00 91.94 134 GLN A O 1
ATOM 1084 N N . THR A 1 135 ? 5.727 14.502 8.298 1.00 92.44 135 THR A N 1
ATOM 1085 C CA . THR A 1 135 ? 5.167 15.789 7.865 1.00 92.44 135 THR A CA 1
ATOM 1086 C C . THR A 1 135 ? 3.855 16.108 8.594 1.00 92.44 135 THR A C 1
ATOM 1088 O O . THR A 1 135 ? 3.638 17.245 9.020 1.00 92.44 135 THR A O 1
ATOM 1091 N N . LEU A 1 136 ? 2.974 15.119 8.773 1.00 90.69 136 LEU A N 1
ATOM 1092 C CA . LEU A 1 136 ? 1.699 15.282 9.484 1.00 90.69 136 LEU A CA 1
ATOM 1093 C C . LEU A 1 136 ? 1.877 15.487 10.998 1.00 90.69 136 LEU A C 1
ATOM 1095 O O . LEU A 1 136 ? 1.128 16.261 11.606 1.00 90.69 136 LEU A O 1
ATOM 1099 N N . LEU A 1 137 ? 2.893 14.861 11.595 1.00 89.69 137 LEU A N 1
ATOM 1100 C CA . LEU A 1 137 ? 3.309 15.096 12.981 1.00 89.69 137 LEU A CA 1
ATOM 1101 C C . LEU A 1 137 ? 3.827 16.520 13.185 1.00 89.69 137 LEU A C 1
ATOM 1103 O O . LEU A 1 137 ? 3.380 17.223 14.094 1.00 89.69 137 LEU A O 1
ATOM 1107 N N . ALA A 1 138 ? 4.724 16.979 12.308 1.00 89.44 138 ALA A N 1
ATOM 1108 C CA . ALA A 1 138 ? 5.331 18.308 12.387 1.00 89.44 138 ALA A CA 1
ATOM 1109 C C . ALA A 1 138 ? 4.297 19.444 12.307 1.00 89.44 138 ALA A C 1
ATOM 1111 O O . ALA A 1 138 ? 4.486 20.510 12.895 1.00 89.44 138 ALA A O 1
ATOM 1112 N N . ARG A 1 139 ? 3.153 19.200 11.653 1.00 88.06 139 ARG A N 1
ATOM 1113 C CA . ARG A 1 139 ? 2.008 20.126 11.596 1.00 88.06 139 ARG A CA 1
ATOM 1114 C C . ARG A 1 139 ? 1.262 20.286 12.936 1.00 88.06 139 ARG A C 1
ATOM 1116 O O . ARG A 1 139 ? 0.234 20.956 12.964 1.00 88.06 139 ARG A O 1
ATOM 1123 N N . LYS A 1 140 ? 1.765 19.709 14.040 1.00 68.12 140 LYS A N 1
ATOM 1124 C CA . LYS A 1 140 ? 1.188 19.768 15.400 1.00 68.12 140 LYS A CA 1
ATOM 1125 C C . LYS A 1 140 ? -0.277 19.333 15.446 1.00 68.12 140 LYS A C 1
ATOM 1127 O O . LYS A 1 140 ? -1.097 19.920 16.153 1.00 68.12 140 LYS A O 1
ATOM 1132 N N . SER A 1 141 ? -0.619 18.300 14.682 1.00 66.88 141 SER A N 1
ATOM 1133 C CA . SER A 1 141 ? -1.933 17.685 14.816 1.00 66.88 141 SER A CA 1
ATOM 1134 C C . SER A 1 141 ? -2.002 16.947 16.159 1.00 66.88 141 SER A C 1
ATOM 1136 O O . SER A 1 141 ? -1.140 16.134 16.473 1.00 66.88 141 SER A O 1
ATOM 1138 N N . TRP A 1 142 ? -3.031 17.212 16.969 1.00 69.44 142 TRP A N 1
ATOM 1139 C CA . TRP A 1 142 ? -3.281 16.526 18.252 1.00 69.44 142 TRP A CA 1
ATOM 1140 C C . TRP A 1 142 ? -3.707 15.054 18.079 1.00 69.44 142 TRP A C 1
ATOM 1142 O O . TRP A 1 142 ? -4.205 14.417 19.006 1.00 69.44 142 TRP A O 1
ATOM 1152 N N . HIS A 1 143 ? -3.579 14.520 16.868 1.00 79.94 143 HIS A N 1
ATOM 1153 C CA . HIS A 1 143 ? -4.054 13.206 16.488 1.00 79.94 143 HIS A CA 1
ATOM 1154 C C . HIS A 1 143 ? -2.947 12.175 16.673 1.00 79.94 143 HIS A C 1
ATOM 1156 O O . HIS A 1 143 ? -1.803 12.393 16.278 1.00 79.94 143 HIS A O 1
ATOM 1162 N N . ARG A 1 144 ? -3.300 11.028 17.262 1.00 83.50 144 ARG A N 1
ATOM 1163 C CA . ARG A 1 144 ? -2.393 9.885 17.339 1.00 83.50 144 ARG A CA 1
ATOM 1164 C C . ARG A 1 144 ? -2.066 9.408 15.913 1.00 83.50 144 ARG A C 1
ATOM 1166 O O . ARG A 1 144 ? -3.012 9.222 15.141 1.00 83.50 144 ARG A O 1
ATOM 1173 N N . PRO A 1 145 ? -0.785 9.170 15.585 1.00 85.94 145 PRO A N 1
ATOM 1174 C CA . PRO A 1 145 ? -0.390 8.609 14.300 1.00 85.94 145 PRO A CA 1
ATOM 1175 C C . PRO A 1 145 ? -1.115 7.309 13.987 1.00 85.94 145 PRO A C 1
ATOM 1177 O O . PRO A 1 145 ? -1.435 6.541 14.898 1.00 85.94 145 PRO A O 1
ATOM 1180 N N . VAL A 1 146 ? -1.351 7.060 12.701 1.00 90.06 146 VAL A N 1
ATOM 1181 C CA . VAL A 1 146 ? -1.695 5.709 12.249 1.00 90.06 146 VAL A CA 1
ATOM 1182 C C . VAL A 1 146 ? -0.507 4.781 12.492 1.00 90.06 146 VAL A C 1
ATOM 1184 O O . VAL A 1 146 ? 0.647 5.185 12.356 1.00 90.06 146 VAL A O 1
ATOM 1187 N N . ASP A 1 147 ? -0.805 3.551 12.884 1.00 91.62 147 ASP A N 1
ATOM 1188 C CA . ASP A 1 147 ? 0.179 2.513 13.168 1.00 91.62 147 ASP A CA 1
ATOM 1189 C C . ASP A 1 147 ? 0.309 1.595 11.950 1.00 91.62 147 ASP A C 1
ATOM 1191 O O . ASP A 1 147 ? -0.658 0.936 11.564 1.00 91.62 147 ASP A O 1
ATOM 1195 N N . PHE A 1 148 ? 1.479 1.562 11.317 1.00 92.88 148 PHE A N 1
ATOM 1196 C CA . PHE A 1 148 ? 1.731 0.662 10.195 1.00 92.88 148 PHE A CA 1
ATOM 1197 C C . PHE A 1 148 ? 2.251 -0.675 10.709 1.00 92.88 148 PHE A C 1
ATOM 1199 O O . PHE A 1 148 ? 3.320 -0.755 11.314 1.00 92.88 148 PHE A O 1
ATOM 1206 N N . TRP A 1 149 ? 1.503 -1.741 10.434 1.00 93.81 149 TRP A N 1
ATOM 1207 C CA . TRP A 1 149 ? 1.913 -3.095 10.780 1.00 93.81 149 TRP A CA 1
ATOM 1208 C C . TRP A 1 149 ? 3.234 -3.451 10.090 1.00 93.81 149 TRP A C 1
ATOM 1210 O O . TRP A 1 149 ? 3.407 -3.166 8.904 1.00 93.81 149 TRP A O 1
ATOM 1220 N N . GLN A 1 150 ? 4.152 -4.076 10.837 1.00 89.25 150 GLN A N 1
ATOM 1221 C CA . GLN A 1 150 ? 5.492 -4.452 10.361 1.00 89.25 150 GLN A CA 1
ATOM 1222 C C . GLN A 1 150 ? 6.246 -3.304 9.666 1.00 89.25 150 GLN A C 1
ATOM 1224 O O . GLN A 1 150 ? 6.785 -3.485 8.577 1.00 89.25 150 GLN A O 1
ATOM 1229 N N . GLU A 1 151 ? 6.262 -2.115 10.276 1.00 84.62 151 GLU A N 1
ATOM 1230 C CA . GLU A 1 151 ? 7.092 -0.983 9.823 1.00 84.62 151 GLU A CA 1
ATOM 1231 C C . GLU A 1 151 ? 6.853 -0.596 8.351 1.00 84.62 151 GLU A C 1
ATOM 1233 O O . GLU A 1 151 ? 7.766 -0.237 7.615 1.00 84.62 151 GLU A O 1
ATOM 1238 N N . SER A 1 152 ? 5.600 -0.667 7.894 1.00 81.94 152 SER A N 1
ATOM 1239 C CA . SER A 1 152 ? 5.221 -0.368 6.501 1.00 81.94 152 SER A CA 1
ATOM 1240 C C . SER A 1 152 ? 5.744 -1.372 5.458 1.00 81.94 152 SER A C 1
ATOM 1242 O O . SER A 1 152 ? 5.777 -1.086 4.256 1.00 81.94 152 SER A O 1
ATOM 1244 N N . SER A 1 153 ? 6.103 -2.584 5.883 1.00 87.88 153 SER A N 1
ATOM 1245 C CA . SER A 1 153 ? 6.314 -3.721 4.988 1.00 87.88 153 SER A CA 1
ATOM 1246 C C . SER A 1 153 ? 5.042 -4.010 4.182 1.00 87.88 153 SER A C 1
ATOM 1248 O O . SER A 1 153 ? 3.958 -4.180 4.741 1.00 87.88 153 SER A O 1
ATOM 1250 N N . SER A 1 154 ? 5.164 -4.056 2.853 1.00 93.56 154 SER A N 1
ATOM 1251 C CA . SER A 1 154 ? 4.049 -4.400 1.967 1.00 93.56 154 SER A CA 1
ATOM 1252 C C . SER A 1 154 ? 4.064 -5.882 1.616 1.00 93.56 154 SER A C 1
ATOM 1254 O O . SER A 1 154 ? 5.085 -6.400 1.160 1.00 93.56 154 SER A O 1
ATOM 1256 N N . PHE A 1 155 ? 2.909 -6.531 1.748 1.00 95.88 155 PHE A N 1
ATOM 1257 C CA . PHE A 1 155 ? 2.690 -7.895 1.273 1.00 95.88 155 PHE A CA 1
ATOM 1258 C C . PHE A 1 155 ? 2.392 -7.871 -0.225 1.00 95.88 155 PHE A C 1
ATOM 1260 O O . PHE A 1 155 ? 1.410 -7.261 -0.652 1.00 95.88 155 PHE A O 1
ATOM 1267 N N . GLY A 1 156 ? 3.244 -8.506 -1.028 1.00 96.69 156 GLY A N 1
ATOM 1268 C CA . GLY A 1 156 ? 2.982 -8.704 -2.450 1.00 96.69 156 GLY A CA 1
ATOM 1269 C C . GLY A 1 156 ? 1.913 -9.774 -2.641 1.00 96.69 156 GLY A C 1
ATOM 1270 O O . GLY A 1 156 ? 2.093 -10.894 -2.173 1.00 96.69 156 GLY A O 1
ATOM 1271 N N . VAL A 1 157 ? 0.815 -9.436 -3.318 1.00 97.31 157 VAL A N 1
ATOM 1272 C CA . VAL A 1 157 ? -0.295 -10.352 -3.591 1.00 97.31 157 VAL A CA 1
ATOM 1273 C C . VAL A 1 157 ? -0.719 -10.338 -5.057 1.00 97.31 157 VAL A C 1
ATOM 1275 O O . VAL A 1 157 ? -0.783 -9.288 -5.708 1.00 97.31 157 VAL A O 1
ATOM 1278 N N . SER A 1 158 ? -1.075 -11.511 -5.576 1.00 96.31 158 SER A N 1
ATOM 1279 C CA . SER A 1 158 ? -1.775 -11.640 -6.853 1.00 96.31 158 SER A CA 1
ATOM 1280 C C . SER A 1 158 ? -3.133 -12.293 -6.643 1.00 96.31 158 SER A C 1
ATOM 1282 O O . SER A 1 158 ? -3.238 -13.428 -6.187 1.00 96.31 158 SER A O 1
ATOM 1284 N N . CYS A 1 159 ? -4.195 -11.588 -7.032 1.00 92.75 159 CYS A N 1
ATOM 1285 C CA . CYS A 1 159 ? -5.544 -12.150 -7.037 1.00 92.75 159 CYS A CA 1
ATOM 1286 C C . CYS A 1 159 ? -5.755 -13.153 -8.182 1.00 92.75 159 CYS A C 1
ATOM 1288 O O . CYS A 1 159 ? -6.735 -13.890 -8.156 1.00 92.75 159 CYS A O 1
ATOM 1290 N N . LEU A 1 160 ? -4.875 -13.153 -9.192 1.00 94.62 160 LEU A N 1
ATOM 1291 C CA . LEU A 1 160 ? -4.970 -14.052 -10.339 1.00 94.62 160 LEU A CA 1
ATOM 1292 C C . LEU A 1 160 ? -4.362 -15.420 -10.022 1.00 94.62 160 LEU A C 1
ATOM 1294 O O . LEU A 1 160 ? -4.975 -16.438 -10.324 1.00 94.62 160 LEU A O 1
ATOM 1298 N N . THR A 1 161 ? -3.174 -15.441 -9.411 1.00 94.50 161 THR A N 1
ATOM 1299 C CA . THR A 1 161 ? -2.478 -16.692 -9.063 1.00 94.50 161 THR A CA 1
ATOM 1300 C C . THR A 1 161 ? -2.785 -17.166 -7.642 1.00 94.50 161 THR A C 1
ATOM 1302 O O . THR A 1 161 ? -2.645 -18.349 -7.350 1.00 94.50 161 THR A O 1
ATOM 1305 N N . GLY A 1 162 ? -3.231 -16.266 -6.760 1.00 94.56 162 GLY A N 1
ATOM 1306 C CA . GLY A 1 162 ? -3.403 -16.529 -5.330 1.00 94.56 162 GLY A CA 1
ATOM 1307 C C . GLY A 1 162 ? -2.119 -16.357 -4.512 1.00 94.56 162 GLY A C 1
ATOM 1308 O O . GLY A 1 162 ? -2.158 -16.500 -3.287 1.00 94.56 162 GLY A O 1
ATOM 1309 N N . ASP A 1 163 ? -0.995 -16.021 -5.152 1.00 94.69 163 ASP A N 1
ATOM 1310 C CA . ASP A 1 163 ? 0.288 -15.849 -4.470 1.00 94.69 163 ASP A CA 1
ATOM 1311 C C . ASP A 1 163 ? 0.224 -14.726 -3.431 1.00 94.69 163 ASP A C 1
ATOM 1313 O O . ASP A 1 163 ? -0.397 -13.679 -3.643 1.00 94.69 163 ASP A O 1
ATOM 1317 N N . GLY A 1 164 ? 0.859 -14.961 -2.280 1.00 95.06 164 GLY A N 1
ATOM 1318 C CA . GLY A 1 164 ? 0.927 -14.019 -1.160 1.00 95.06 164 GLY A CA 1
ATOM 1319 C C . GLY A 1 164 ? -0.379 -13.824 -0.379 1.00 95.06 164 GLY A C 1
ATOM 1320 O O . GLY A 1 164 ? -0.354 -13.230 0.698 1.00 95.06 164 GLY A O 1
ATOM 1321 N N . ILE A 1 165 ? -1.521 -14.350 -0.844 1.00 96.00 165 ILE A N 1
ATOM 1322 C CA . ILE A 1 165 ? -2.813 -14.205 -0.147 1.00 96.00 165 ILE A CA 1
ATOM 1323 C C . ILE A 1 165 ? -2.784 -14.876 1.231 1.00 96.00 165 ILE A C 1
ATOM 1325 O O . ILE A 1 165 ? -3.306 -14.318 2.195 1.00 96.00 165 ILE A O 1
ATOM 1329 N N . GLY A 1 166 ? -2.142 -16.042 1.353 1.00 96.50 166 GLY A N 1
ATOM 1330 C CA . GLY A 1 166 ? -1.978 -16.727 2.639 1.00 96.50 166 GLY A CA 1
ATOM 1331 C C . GLY A 1 166 ? -1.138 -15.927 3.640 1.00 96.50 166 GLY A C 1
ATOM 1332 O O . GLY A 1 166 ? -1.473 -15.874 4.823 1.00 96.50 166 GLY A O 1
ATOM 1333 N N . ASP A 1 167 ? -0.085 -15.260 3.167 1.00 95.56 167 ASP A N 1
ATOM 1334 C CA . ASP A 1 167 ? 0.782 -14.415 3.995 1.00 95.56 167 ASP A CA 1
ATOM 1335 C C . ASP A 1 167 ? 0.054 -13.154 4.443 1.00 95.56 167 ASP A C 1
ATOM 1337 O O . ASP A 1 167 ? 0.065 -12.826 5.629 1.00 95.56 167 ASP A O 1
ATOM 1341 N N . LEU A 1 168 ? -0.661 -12.504 3.519 1.00 96.12 168 LEU A N 1
ATOM 1342 C CA . LEU A 1 168 ? -1.512 -11.366 3.840 1.00 96.12 168 LEU A CA 1
ATOM 1343 C C . LEU A 1 168 ? -2.600 -11.763 4.845 1.00 96.12 168 LEU A C 1
ATOM 1345 O O . LEU A 1 168 ? -2.810 -11.051 5.818 1.00 96.12 168 LEU A O 1
ATOM 1349 N N . HIS A 1 169 ? -3.267 -12.906 4.661 1.00 96.31 169 HIS A N 1
ATOM 1350 C CA . HIS A 1 169 ? -4.288 -13.378 5.596 1.00 96.31 169 HIS A CA 1
ATOM 1351 C C . HIS A 1 169 ? -3.721 -13.591 7.005 1.00 96.31 169 HIS A C 1
ATOM 1353 O O . HIS A 1 169 ? -4.312 -13.116 7.973 1.00 96.31 169 HIS A O 1
ATOM 1359 N N . ARG A 1 170 ? -2.562 -14.252 7.129 1.00 96.19 170 ARG A N 1
ATOM 1360 C CA . ARG A 1 170 ? -1.879 -14.413 8.424 1.00 96.19 170 ARG A CA 1
ATOM 1361 C C . ARG A 1 170 ? -1.551 -13.062 9.049 1.00 96.19 170 ARG A C 1
ATOM 1363 O O . ARG A 1 170 ? -1.916 -12.825 10.193 1.00 96.19 170 ARG A O 1
ATOM 1370 N N . ALA A 1 171 ? -0.980 -12.146 8.272 1.00 95.81 171 ALA A N 1
ATOM 1371 C CA . ALA A 1 171 ? -0.668 -10.805 8.746 1.00 95.81 171 ALA A CA 1
ATOM 1372 C C . ALA A 1 171 ? -1.912 -10.023 9.191 1.00 95.81 171 ALA A C 1
ATOM 1374 O O . ALA A 1 171 ? -1.843 -9.291 10.171 1.00 95.81 171 ALA A O 1
ATOM 1375 N N . LEU A 1 172 ? -3.051 -10.179 8.509 1.00 96.19 172 LEU A N 1
ATOM 1376 C CA . LEU A 1 172 ? -4.316 -9.556 8.905 1.00 96.19 172 LEU A CA 1
ATOM 1377 C C . LEU A 1 172 ? -4.849 -10.130 10.218 1.00 96.19 172 LEU A C 1
ATOM 1379 O O . LEU A 1 172 ? -5.334 -9.366 11.050 1.00 96.19 172 LEU A O 1
ATOM 1383 N N . VAL A 1 173 ? -4.753 -11.448 10.412 1.00 96.50 173 VAL A N 1
ATOM 1384 C CA . VAL A 1 173 ? -5.106 -12.093 11.682 1.00 96.50 173 VAL A CA 1
ATOM 1385 C C . VAL A 1 173 ? -4.203 -11.570 12.795 1.00 96.50 173 VAL A C 1
ATOM 1387 O O . VAL A 1 173 ? -4.719 -11.001 13.751 1.00 96.50 173 VAL A O 1
ATOM 1390 N N . ASP A 1 174 ? -2.882 -11.635 12.635 1.00 96.06 174 ASP A N 1
ATOM 1391 C CA . ASP A 1 174 ? -1.924 -11.183 13.653 1.00 96.06 174 ASP A CA 1
ATOM 1392 C C . ASP A 1 174 ? -2.088 -9.683 13.973 1.00 96.06 174 ASP A C 1
ATOM 1394 O O . ASP A 1 174 ? -2.077 -9.257 15.135 1.00 96.06 174 ASP A O 1
ATOM 1398 N N . ALA A 1 175 ? -2.298 -8.855 12.944 1.00 95.44 175 ALA A N 1
ATOM 1399 C CA . ALA A 1 175 ? -2.546 -7.427 13.102 1.00 95.44 175 ALA A CA 1
ATOM 1400 C C . ALA A 1 175 ? -3.864 -7.149 13.835 1.00 95.44 175 ALA A C 1
ATOM 1402 O O . ALA A 1 175 ? -3.923 -6.192 14.607 1.00 95.44 175 ALA A O 1
ATOM 1403 N N . ALA A 1 176 ? -4.902 -7.961 13.602 1.00 94.69 176 ALA A N 1
ATOM 1404 C CA . ALA A 1 176 ? -6.192 -7.846 14.271 1.00 94.69 176 ALA A CA 1
ATOM 1405 C C . ALA A 1 176 ? -6.122 -8.288 15.737 1.00 94.69 176 ALA A C 1
ATOM 1407 O O . ALA A 1 176 ? -6.639 -7.589 16.606 1.00 94.69 176 ALA A O 1
ATOM 1408 N N . GLU A 1 177 ? -5.460 -9.409 16.020 1.00 95.25 177 GLU A N 1
ATOM 1409 C CA . GLU A 1 177 ? -5.324 -9.942 17.380 1.00 95.25 177 GLU A CA 1
ATOM 1410 C C . GLU A 1 177 ? -4.466 -9.045 18.282 1.00 95.25 177 GLU A C 1
ATOM 1412 O O . GLU A 1 177 ? -4.652 -9.001 19.495 1.00 95.25 177 GLU A O 1
ATOM 1417 N N . SER A 1 178 ? -3.566 -8.265 17.686 1.00 93.69 178 SER A N 1
ATOM 1418 C CA . SER A 1 178 ? -2.739 -7.282 18.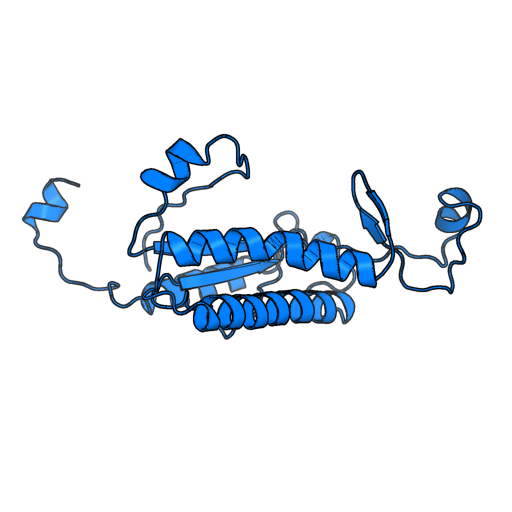390 1.00 93.69 178 SER A CA 1
ATOM 1419 C C . SER A 1 178 ? -3.410 -5.913 18.569 1.00 93.69 178 SER A C 1
ATOM 1421 O O . SER A 1 178 ? -2.763 -4.971 19.044 1.00 93.69 178 SER A O 1
ATOM 1423 N N . LEU A 1 179 ? -4.667 -5.728 18.146 1.00 92.38 179 LEU A N 1
ATOM 1424 C CA . LEU A 1 179 ? -5.396 -4.478 18.383 1.00 92.38 179 LEU A CA 1
ATOM 1425 C C . LEU A 1 179 ? -5.773 -4.365 19.866 1.00 92.38 179 LEU A C 1
ATOM 1427 O O . LEU A 1 179 ? -6.196 -5.347 20.467 1.00 92.38 179 LEU A O 1
ATOM 1431 N N . PRO A 1 180 ? -5.724 -3.161 20.466 1.00 90.06 180 PRO A N 1
ATOM 1432 C CA . PRO A 1 180 ? -5.944 -2.986 21.906 1.00 90.06 180 PRO A CA 1
ATOM 1433 C C . PRO A 1 180 ? -7.367 -3.326 22.371 1.00 90.06 180 PRO A C 1
ATOM 1435 O O . PRO A 1 180 ? -7.612 -3.433 23.565 1.00 90.06 180 PRO A O 1
ATOM 1438 N N . PHE A 1 181 ? -8.308 -3.454 21.437 1.00 88.38 181 PHE A N 1
ATOM 1439 C CA . PHE A 1 181 ? -9.696 -3.822 21.703 1.00 88.38 181 PHE A CA 1
ATOM 1440 C C . PHE A 1 181 ? -10.017 -5.278 21.351 1.00 88.38 181 PHE A C 1
ATOM 1442 O O . PHE A 1 181 ? -11.166 -5.702 21.491 1.00 88.38 181 PHE A O 1
ATOM 1449 N N . TYR A 1 182 ? -9.043 -6.040 20.852 1.00 90.88 182 TYR A N 1
ATOM 1450 C CA . TYR A 1 182 ? -9.233 -7.465 20.642 1.00 90.88 182 TYR A CA 1
ATOM 1451 C C . TYR A 1 182 ? -9.334 -8.174 21.997 1.00 90.88 182 TYR A C 1
ATOM 1453 O O . TYR A 1 182 ? -8.541 -7.924 22.901 1.00 90.88 182 TYR A O 1
ATOM 1461 N N . GLY A 1 183 ? -10.345 -9.031 22.153 1.00 88.44 183 GLY A N 1
ATOM 1462 C CA . GLY A 1 183 ? -10.621 -9.711 23.422 1.00 88.44 183 GLY A CA 1
ATOM 1463 C C . GLY A 1 183 ? -11.246 -8.827 24.508 1.00 88.44 183 GLY A C 1
ATOM 1464 O O . GLY A 1 183 ? -11.389 -9.283 25.641 1.00 88.44 183 GLY A O 1
ATOM 1465 N N . GLU A 1 184 ? -11.641 -7.588 24.194 1.00 91.06 184 GLU A N 1
ATOM 1466 C CA . GLU A 1 184 ? -12.368 -6.745 25.145 1.00 91.06 184 GLU A CA 1
ATOM 1467 C C . GLU A 1 184 ? -13.703 -7.393 25.531 1.00 91.06 184 GLU A C 1
ATOM 1469 O O . GLU A 1 184 ? -14.488 -7.813 24.677 1.00 91.06 184 GLU A O 1
ATOM 1474 N N . LEU A 1 185 ? -13.962 -7.474 26.837 1.00 90.44 185 LEU A N 1
ATOM 1475 C CA . LEU A 1 185 ? -15.195 -8.046 27.359 1.00 90.44 185 LEU A CA 1
ATOM 1476 C C . LEU A 1 185 ? -16.357 -7.088 27.095 1.00 90.44 185 LEU A C 1
ATOM 1478 O O . LEU A 1 185 ? -16.399 -5.980 27.629 1.00 90.44 185 LEU A O 1
ATOM 1482 N N . LEU A 1 186 ? -17.322 -7.537 26.295 1.00 88.94 186 LEU A N 1
ATOM 1483 C CA . LEU A 1 186 ? -18.565 -6.812 26.056 1.00 88.94 186 LEU A CA 1
ATOM 1484 C C . LEU A 1 186 ? -19.687 -7.384 26.934 1.00 88.94 186 LEU A C 1
ATOM 1486 O O . LEU A 1 186 ? -19.793 -8.607 27.062 1.00 88.94 186 LEU A O 1
ATOM 1490 N N . PRO A 1 187 ? -20.560 -6.540 27.513 1.00 92.19 187 PRO A N 1
ATOM 1491 C CA . PRO A 1 187 ? -21.744 -7.018 28.212 1.00 92.19 187 PRO A CA 1
ATOM 1492 C C . PRO A 1 187 ? -22.608 -7.890 27.297 1.00 92.19 187 PRO A C 1
ATOM 1494 O O . PRO A 1 187 ? -22.872 -7.532 26.149 1.00 92.19 187 PRO A O 1
ATOM 1497 N N . GLN A 1 188 ? -23.116 -9.008 27.815 1.00 89.19 188 GLN A N 1
ATOM 1498 C CA . GLN A 1 188 ? -23.936 -9.932 27.024 1.00 89.19 188 GLN A CA 1
ATOM 1499 C C . GLN A 1 188 ? -25.199 -9.263 26.455 1.00 89.19 188 GLN A C 1
ATOM 1501 O O . GLN A 1 188 ? -25.627 -9.589 25.350 1.00 89.19 188 GLN A O 1
ATOM 1506 N N . SER A 1 189 ? -25.757 -8.275 27.161 1.00 93.44 189 SER A N 1
ATOM 1507 C CA . SER A 1 189 ? -26.897 -7.483 26.685 1.00 93.44 189 SER A CA 1
ATOM 1508 C C . SER A 1 189 ? -26.596 -6.690 25.412 1.00 93.44 189 SER A C 1
ATOM 1510 O O . SER A 1 189 ? -27.503 -6.462 24.622 1.00 93.44 189 SER A O 1
ATOM 1512 N N . TRP A 1 190 ? -25.343 -6.298 25.175 1.00 88.12 190 TRP A N 1
ATOM 1513 C CA . TRP A 1 190 ? -24.946 -5.591 23.954 1.00 88.12 190 TRP A CA 1
ATOM 1514 C C . TRP A 1 190 ? -24.809 -6.546 22.773 1.00 88.12 190 TRP A C 1
ATOM 1516 O O . TRP A 1 190 ? -25.097 -6.169 21.642 1.00 88.12 190 TRP A O 1
ATOM 1526 N N . LEU A 1 191 ? -24.406 -7.791 23.038 1.00 82.69 191 LEU A N 1
ATOM 1527 C CA . LEU A 1 191 ? -24.340 -8.836 22.018 1.00 82.69 191 LEU A CA 1
ATOM 1528 C C . LEU A 1 191 ? -25.738 -9.251 21.541 1.00 82.69 191 LEU A C 1
ATOM 1530 O O . LEU A 1 191 ? -25.889 -9.610 20.383 1.00 82.69 191 LEU A O 1
ATOM 1534 N N . ALA A 1 192 ? -26.755 -9.168 22.405 1.00 83.25 192 ALA A N 1
ATOM 1535 C 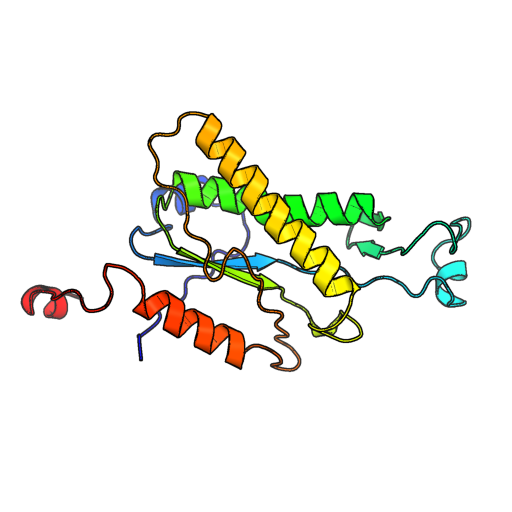CA . ALA A 1 192 ? -28.134 -9.533 22.072 1.00 83.25 192 ALA A CA 1
ATOM 1536 C C . ALA A 1 192 ? -28.857 -8.526 21.153 1.00 83.25 192 ALA A C 1
ATOM 1538 O O . ALA A 1 192 ? -29.912 -8.851 20.615 1.00 83.25 192 ALA A O 1
ATOM 1539 N N . VAL A 1 193 ? -28.322 -7.309 20.998 1.00 78.38 193 VAL A N 1
ATOM 1540 C CA . VAL A 1 193 ? -28.913 -6.222 20.186 1.00 78.38 193 VAL A CA 1
ATOM 1541 C C . VAL A 1 193 ? -28.189 -6.060 18.838 1.00 78.38 193 VAL A C 1
ATOM 1543 O O . VAL A 1 193 ? -28.598 -5.251 18.008 1.00 78.38 193 VAL A O 1
ATOM 1546 N N . ARG A 1 194 ? -27.101 -6.806 18.629 1.00 58.97 194 ARG A N 1
ATOM 1547 C CA . ARG A 1 194 ? -26.209 -6.701 17.473 1.00 58.97 194 ARG A CA 1
ATOM 1548 C C . ARG A 1 194 ? -26.630 -7.639 16.348 1.00 58.97 194 ARG A C 1
ATOM 1550 O O . ARG A 1 194 ? -26.479 -7.210 15.184 1.00 58.97 194 ARG A O 1
#